Protein AF-A0A2N1MXR0-F1 (afdb_monomer)

pLDDT: mean 76.74, std 19.35, range [24.06, 96.88]

Secondary structure (DSSP, 8-state):
-HHHHHHHHHHHHHHHHHHHHHHHHHHHHHHHHHHHHHHHHHHHHHHHHHHHHHHHHHHHHHHHHHHHHHHHHHHHHHHHHHHHHHHHHHHHHHHHHHHHHHHHHHHHHHHHHHHHHHHHHHHHHHHHHHHHHS--TTHHHHHHHHHHHHHHHHHH-HHHHHHHHHHHHHHHTTPPPPHHHHHHHHHHHHHHHHHH---HHHHHHHHHHHTS--TT-------HHHHHHHHTS---GGGGGGHHHHHHHHHHHHHHHHHHTTS---------------------

Radius of gyration: 63.89 Å; Cα contacts (8 Å, |Δi|>4): 93; chains: 1; bounding box: 141×44×172 Å

Mean predicted aligned error: 18.68 Å

Foldseek 3Di:
DPVVVVVVVVVVVVVVVVVVVVVVVVVVVVVVVVVVVVVVVVVVVVVVVVVVVVVVVVVVVVVVVVVVVVVVVVVVVVVVVVVVVVVVVVVVVVVVVVVVVVVVVVVVVVVVVVVVVVVVVVVVVVVVVVCVVDPDLCNLLLVLLVLLLVVLCVVLDVVLSVLQLVLLVCVVVVHDDDPSNVVSLVSSQVVCCVPQVDGSVLNSVSSVSNPPDDPPPPDDPDALVRVLVSLPDDDDPVCVSNSVSSNSSSCVNNVVVVVCVVPDDPPPDPPPDPDPDDPDDDDD

Structure (mmCIF, N/CA/C/O backbone):
data_AF-A0A2N1MXR0-F1
#
_entry.id   AF-A0A2N1MXR0-F1
#
loop_
_atom_site.group_PDB
_atom_site.id
_atom_site.type_symbol
_atom_site.label_atom_id
_atom_site.label_alt_id
_atom_site.label_comp_id
_atom_site.label_asym_id
_atom_site.label_entity_id
_atom_site.label_seq_id
_atom_site.pdbx_PDB_ins_code
_atom_site.Cartn_x
_atom_site.Cartn_y
_atom_site.Cartn_z
_atom_site.occupancy
_atom_site.B_iso_or_equiv
_atom_site.auth_seq_id
_atom_site.auth_comp_id
_atom_site.auth_asym_id
_atom_site.auth_atom_id
_atom_site.pdbx_PDB_model_num
ATOM 1 N N . MET A 1 1 ? 106.974 -11.397 -123.412 1.00 50.81 1 MET A N 1
ATOM 2 C CA . MET A 1 1 ? 106.891 -12.271 -122.221 1.00 50.81 1 MET A CA 1
ATOM 3 C C . MET A 1 1 ? 106.221 -11.574 -121.035 1.00 50.81 1 MET A C 1
ATOM 5 O O . MET A 1 1 ? 105.879 -12.267 -120.089 1.00 50.81 1 MET A O 1
ATOM 9 N N . ASP A 1 2 ? 105.957 -10.262 -121.090 1.00 53.53 2 ASP A N 1
ATOM 10 C CA . ASP A 1 2 ? 105.439 -9.505 -119.938 1.00 53.53 2 ASP A CA 1
ATOM 11 C C . ASP A 1 2 ? 103.939 -9.710 -119.636 1.00 53.53 2 ASP A C 1
ATOM 13 O O . ASP A 1 2 ? 103.560 -9.731 -118.469 1.00 53.53 2 ASP A O 1
ATOM 17 N N . ASN A 1 3 ? 103.104 -10.014 -120.641 1.00 54.69 3 ASN 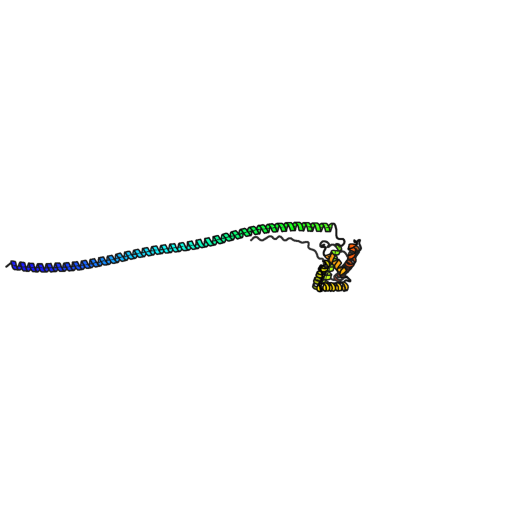A N 1
ATOM 18 C CA . ASN A 1 3 ? 101.654 -10.202 -120.441 1.00 54.69 3 ASN A CA 1
ATOM 19 C C . ASN A 1 3 ? 101.269 -11.395 -119.542 1.00 54.69 3 ASN A C 1
ATOM 21 O O . ASN A 1 3 ? 100.242 -11.346 -118.877 1.00 54.69 3 ASN A O 1
ATOM 25 N N . PHE A 1 4 ? 102.050 -12.481 -119.502 1.00 55.44 4 PHE A N 1
ATOM 26 C CA . PHE A 1 4 ? 101.679 -13.675 -118.717 1.00 55.44 4 PHE A CA 1
ATOM 27 C C . PHE A 1 4 ? 101.907 -13.495 -117.210 1.00 55.44 4 PHE A C 1
ATOM 29 O O . PHE A 1 4 ? 101.202 -14.087 -116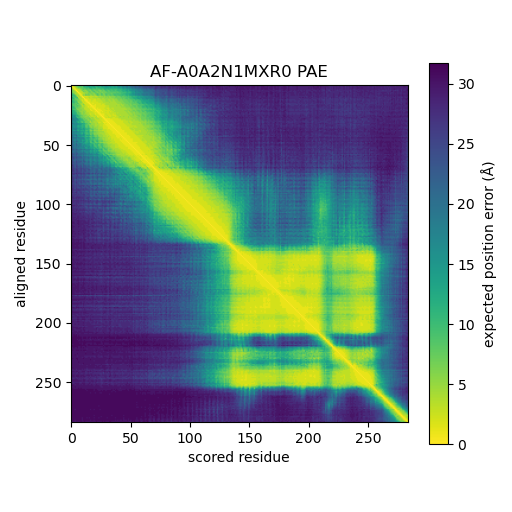.397 1.00 55.44 4 PHE A O 1
ATOM 36 N N . ARG A 1 5 ? 102.885 -12.665 -116.830 1.00 57.56 5 ARG A N 1
ATOM 37 C CA . ARG A 1 5 ? 103.215 -12.396 -115.425 1.00 57.56 5 ARG A CA 1
ATOM 38 C C . ARG A 1 5 ? 102.229 -11.414 -114.791 1.00 57.56 5 ARG A C 1
ATOM 40 O O . ARG A 1 5 ? 101.966 -11.510 -113.598 1.00 57.56 5 ARG A O 1
ATOM 47 N N . GLU A 1 6 ? 101.663 -10.510 -115.589 1.00 59.22 6 GLU A N 1
ATOM 48 C CA . GLU A 1 6 ? 100.572 -9.626 -115.169 1.00 59.22 6 GLU A CA 1
ATOM 49 C C . GLU A 1 6 ? 99.258 -10.381 -114.948 1.00 59.22 6 GLU A C 1
ATOM 51 O O . GLU A 1 6 ? 98.580 -10.102 -113.965 1.00 59.22 6 GLU A O 1
ATOM 56 N N . VAL A 1 7 ? 98.932 -11.366 -115.795 1.00 60.97 7 VAL A N 1
ATOM 57 C CA . VAL A 1 7 ? 97.711 -12.184 -115.647 1.00 60.97 7 VAL A CA 1
ATOM 58 C C . VAL A 1 7 ? 97.760 -13.054 -114.386 1.00 60.97 7 VAL A C 1
ATOM 60 O O . VAL A 1 7 ? 96.806 -13.043 -113.616 1.00 60.97 7 VAL A O 1
ATOM 63 N N . LEU A 1 8 ? 98.886 -13.724 -114.110 1.00 60.34 8 LEU A N 1
ATOM 64 C CA . LEU A 1 8 ? 99.061 -14.503 -112.871 1.00 60.34 8 LEU A CA 1
ATOM 65 C C . LEU A 1 8 ? 99.004 -13.620 -111.607 1.00 60.34 8 LEU A C 1
ATOM 67 O O . LEU A 1 8 ? 98.384 -13.988 -110.617 1.00 60.34 8 LEU A O 1
ATOM 71 N N . ASN A 1 9 ? 99.590 -12.419 -111.656 1.00 67.31 9 ASN A N 1
ATOM 72 C CA . ASN A 1 9 ? 99.526 -11.436 -110.564 1.00 67.31 9 ASN A CA 1
ATOM 73 C C . ASN A 1 9 ? 98.109 -10.844 -110.393 1.00 67.31 9 ASN A C 1
ATOM 75 O O . ASN A 1 9 ? 97.742 -10.391 -109.311 1.00 67.31 9 ASN A O 1
ATOM 79 N N . PHE A 1 10 ? 97.302 -10.830 -111.455 1.00 70.00 10 PHE A N 1
ATOM 80 C CA . PHE A 1 10 ? 95.902 -10.418 -111.403 1.00 70.00 10 PHE A CA 1
ATOM 81 C C . PHE A 1 10 ? 95.023 -11.502 -110.762 1.00 70.00 10 PHE A C 1
ATOM 83 O O . PHE A 1 10 ? 94.248 -11.183 -109.867 1.00 70.00 10 PHE A O 1
ATOM 90 N N . GLU A 1 11 ? 95.199 -12.774 -111.135 1.00 70.44 11 GLU A N 1
ATOM 91 C CA . GLU A 1 11 ? 94.482 -13.906 -110.526 1.00 70.44 11 GLU A CA 1
ATOM 92 C C . GLU A 1 11 ? 94.781 -14.053 -109.027 1.00 70.44 11 GLU A C 1
ATOM 94 O O . GLU A 1 11 ? 93.853 -14.201 -108.232 1.00 70.44 11 GLU A O 1
ATOM 99 N N . GLU A 1 12 ? 96.044 -13.930 -108.605 1.00 73.19 12 GLU A N 1
ATOM 100 C CA . GLU A 1 12 ? 96.402 -13.962 -107.178 1.00 73.19 12 GLU A CA 1
ATOM 101 C C . GLU A 1 12 ? 95.757 -12.808 -106.395 1.00 73.19 12 GLU A C 1
ATOM 103 O O . GLU A 1 12 ? 95.263 -13.004 -105.282 1.00 73.19 12 GLU A O 1
ATOM 108 N N . LYS A 1 13 ? 95.692 -11.605 -106.983 1.00 76.94 13 LYS A N 1
ATOM 109 C CA . LYS A 1 13 ? 94.988 -10.463 -106.381 1.00 76.94 13 LYS A CA 1
ATOM 110 C C . LYS A 1 13 ? 93.480 -10.686 -106.308 1.00 76.94 13 LYS A C 1
ATOM 112 O O . LYS A 1 13 ? 92.887 -10.297 -105.306 1.00 76.94 13 LYS A O 1
ATOM 117 N N . CYS A 1 14 ? 92.875 -11.316 -107.316 1.00 76.88 14 CYS A N 1
ATOM 118 C CA . CYS A 1 14 ? 91.461 -11.693 -107.295 1.00 76.88 14 CYS A CA 1
ATOM 119 C C . CYS A 1 14 ? 91.160 -12.681 -106.159 1.00 76.88 14 CYS A C 1
ATOM 121 O O . CYS A 1 14 ? 90.240 -12.434 -105.392 1.00 76.88 14 CYS A O 1
ATOM 123 N N . VAL A 1 15 ? 91.983 -13.718 -105.963 1.00 79.62 15 VAL A N 1
ATOM 124 C CA . VAL A 1 15 ? 91.800 -14.691 -104.866 1.00 79.62 15 VAL A CA 1
ATOM 125 C C . VAL A 1 15 ? 9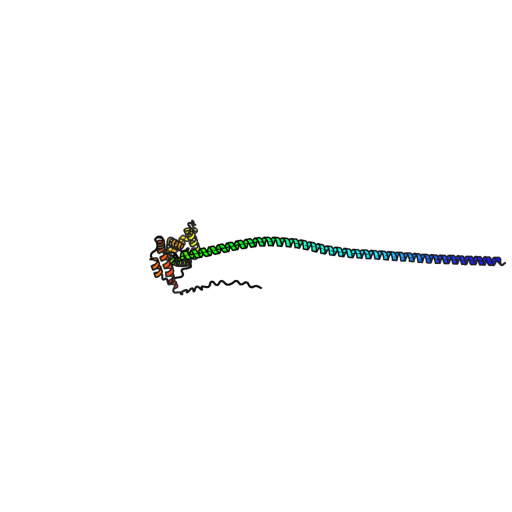1.957 -14.042 -103.485 1.00 79.62 15 VAL A C 1
ATOM 127 O O . VAL A 1 15 ? 91.203 -14.346 -102.560 1.00 79.62 15 VAL A O 1
ATOM 130 N N . VAL A 1 16 ? 92.924 -13.134 -103.317 1.00 79.50 16 VAL A N 1
ATOM 131 C CA . VAL A 1 16 ? 93.092 -12.386 -102.058 1.00 79.50 16 VAL A CA 1
ATOM 132 C C . VAL A 1 16 ? 91.891 -11.475 -101.793 1.00 79.50 16 VAL A C 1
ATOM 134 O O . VAL A 1 16 ? 91.422 -11.418 -100.657 1.00 79.50 16 VAL A O 1
ATOM 137 N N . LEU A 1 17 ? 91.377 -10.800 -102.825 1.00 79.88 17 LEU A N 1
ATOM 138 C CA . LEU A 1 17 ? 90.171 -9.974 -102.731 1.00 79.88 17 LEU A CA 1
ATOM 139 C C . LEU A 1 17 ? 88.938 -10.809 -102.370 1.00 79.88 17 LEU A C 1
ATOM 141 O O . LEU A 1 17 ? 88.208 -10.421 -101.464 1.00 79.88 17 LEU A O 1
ATOM 145 N N . ASP A 1 18 ? 88.739 -11.965 -103.000 1.00 81.50 18 ASP A N 1
ATOM 146 C CA . ASP A 1 18 ? 87.615 -12.860 -102.703 1.00 81.50 18 ASP A CA 1
ATOM 147 C C . ASP A 1 18 ? 87.663 -13.365 -101.254 1.00 81.50 18 ASP A C 1
ATOM 149 O O . ASP A 1 18 ? 86.660 -13.315 -100.543 1.00 81.50 18 ASP A O 1
ATOM 153 N N . ASN A 1 19 ? 88.845 -13.757 -100.764 1.00 81.38 19 ASN A N 1
ATOM 154 C CA . ASN A 1 19 ? 89.024 -14.167 -99.368 1.00 81.38 19 ASN A CA 1
ATOM 155 C C . ASN A 1 19 ? 88.776 -13.015 -98.377 1.00 81.38 19 ASN A C 1
ATOM 157 O O . ASN A 1 19 ? 88.224 -13.235 -97.298 1.00 81.38 19 ASN A O 1
ATOM 161 N N . GLN A 1 20 ? 89.168 -11.784 -98.722 1.00 82.75 20 GLN A N 1
ATOM 162 C CA . GLN A 1 20 ? 88.878 -10.600 -97.906 1.00 82.75 20 GLN A CA 1
ATOM 163 C C . GLN A 1 20 ? 87.383 -10.278 -97.884 1.00 82.75 20 GLN A C 1
ATOM 165 O O . GLN A 1 20 ? 86.852 -9.970 -96.819 1.00 82.75 20 GLN A O 1
ATOM 170 N N . ILE A 1 21 ? 86.708 -10.382 -99.030 1.00 83.00 21 ILE A N 1
ATOM 171 C CA . ILE A 1 21 ? 85.260 -10.194 -99.145 1.00 83.00 21 ILE A CA 1
ATOM 172 C C . ILE A 1 21 ? 84.529 -11.229 -98.286 1.00 83.00 21 ILE A C 1
ATOM 174 O O . ILE A 1 21 ? 83.629 -10.866 -97.534 1.00 83.00 21 ILE A O 1
ATOM 178 N N . GLU A 1 22 ? 84.927 -12.498 -98.344 1.00 83.38 22 GLU A N 1
ATOM 179 C CA . GLU A 1 22 ? 84.268 -13.565 -97.587 1.00 83.38 22 GLU A CA 1
ATOM 180 C C . GLU A 1 22 ? 84.506 -13.437 -96.075 1.00 83.38 22 GLU A C 1
ATOM 182 O O . GLU A 1 22 ? 83.576 -13.559 -95.282 1.00 83.38 22 GLU A O 1
ATOM 187 N N . SER A 1 23 ? 85.728 -13.081 -95.665 1.00 80.56 23 SER A N 1
ATOM 188 C CA . SER A 1 23 ? 86.038 -12.771 -94.265 1.00 80.56 23 SER A CA 1
ATOM 189 C C . SER A 1 23 ? 85.232 -11.572 -93.747 1.00 80.56 23 SER A C 1
ATOM 191 O O . SER A 1 23 ? 84.716 -11.615 -92.631 1.00 80.56 23 SER A O 1
ATOM 193 N N . GLN A 1 24 ? 85.072 -10.521 -94.560 1.00 79.94 24 GLN A N 1
ATOM 194 C CA . GLN A 1 24 ? 84.248 -9.360 -94.211 1.00 79.94 24 GLN A CA 1
ATOM 195 C C . GLN A 1 24 ? 82.759 -9.698 -94.123 1.00 79.94 24 GLN A C 1
ATOM 197 O O . GLN A 1 24 ? 82.084 -9.149 -93.252 1.00 79.94 24 GLN A O 1
ATOM 202 N N . LYS A 1 25 ? 82.242 -10.596 -94.973 1.00 83.88 25 LYS A N 1
ATOM 203 C CA . LYS A 1 25 ? 80.862 -11.091 -94.854 1.00 83.88 25 LYS A CA 1
ATOM 204 C C . LYS A 1 25 ? 80.658 -11.834 -93.545 1.00 83.88 25 LYS A C 1
ATOM 206 O O . LYS A 1 25 ? 79.736 -11.489 -92.825 1.00 83.88 25 LYS A O 1
ATOM 211 N N . TRP A 1 26 ? 81.549 -12.766 -93.208 1.00 85.88 26 TRP A N 1
ATOM 212 C CA . TRP A 1 26 ? 81.441 -13.542 -91.973 1.00 85.88 26 TRP A CA 1
ATOM 213 C C . TRP A 1 26 ? 81.486 -12.648 -90.722 1.00 85.88 26 TRP A C 1
ATOM 215 O O . TRP A 1 26 ? 80.638 -12.770 -89.848 1.00 85.88 26 TRP A O 1
ATOM 225 N N . ILE A 1 27 ? 82.404 -11.670 -90.678 1.00 83.56 27 ILE A N 1
ATOM 226 C CA . ILE A 1 27 ? 82.457 -10.667 -89.595 1.00 83.56 27 ILE A CA 1
ATOM 227 C C . ILE A 1 27 ? 81.177 -9.818 -89.557 1.00 83.56 27 ILE A C 1
ATOM 229 O O . ILE A 1 27 ? 80.705 -9.455 -88.482 1.00 83.56 27 ILE A O 1
ATOM 233 N N . SER A 1 28 ? 80.617 -9.480 -90.721 1.00 81.75 28 SER A N 1
ATOM 234 C CA . SER A 1 28 ? 79.366 -8.720 -90.794 1.00 81.75 28 SER A CA 1
ATOM 235 C C . SER A 1 28 ? 78.171 -9.549 -90.319 1.00 81.75 28 SER A C 1
ATOM 237 O O . SER A 1 28 ? 77.299 -8.999 -89.661 1.00 81.75 28 SER A O 1
ATOM 239 N N . GLU A 1 29 ? 78.124 -10.846 -90.626 1.00 88.06 29 GLU A N 1
ATOM 240 C CA . GLU A 1 29 ? 77.074 -11.770 -90.183 1.00 88.06 29 GLU A CA 1
ATOM 241 C C . GLU A 1 29 ? 77.101 -11.963 -88.663 1.00 88.06 29 GLU A C 1
ATOM 243 O O . GLU A 1 29 ? 76.070 -11.768 -88.025 1.00 88.06 29 GLU A O 1
ATOM 248 N N . ASP A 1 30 ? 78.275 -12.228 -88.083 1.00 86.69 30 ASP A N 1
ATOM 249 C CA . ASP A 1 30 ? 78.477 -12.369 -86.630 1.00 86.69 30 ASP A CA 1
ATOM 250 C C . ASP A 1 30 ? 78.087 -11.076 -85.884 1.00 86.69 30 ASP A C 1
ATOM 252 O O . ASP A 1 30 ? 77.316 -11.091 -84.926 1.00 86.69 30 ASP A O 1
ATOM 256 N N . PHE A 1 31 ? 78.503 -9.912 -86.405 1.00 85.06 31 PHE A N 1
ATOM 257 C CA . PHE A 1 31 ? 78.120 -8.609 -85.851 1.00 85.06 31 PHE A CA 1
ATOM 258 C C . PHE A 1 31 ? 76.608 -8.331 -85.945 1.00 85.06 31 PHE A C 1
ATOM 260 O O . PHE A 1 31 ? 76.025 -7.731 -85.038 1.00 85.06 31 PHE A O 1
ATOM 267 N N . LEU A 1 32 ? 75.956 -8.738 -87.040 1.00 86.50 32 LEU A N 1
ATOM 268 C CA . LEU A 1 32 ? 74.506 -8.601 -87.206 1.00 86.50 32 LEU A CA 1
ATOM 269 C C . LEU A 1 32 ? 73.736 -9.542 -86.267 1.00 86.50 32 LEU A C 1
ATOM 271 O O . LEU A 1 32 ? 72.703 -9.133 -85.733 1.00 86.50 32 LEU A O 1
ATOM 275 N N . GLU A 1 33 ? 74.230 -10.762 -86.041 1.00 90.62 33 GLU A N 1
ATOM 276 C CA . GLU A 1 33 ? 73.653 -11.720 -85.092 1.00 90.62 33 GLU A CA 1
ATOM 277 C C . GLU A 1 33 ? 73.759 -11.205 -83.648 1.00 90.62 33 GLU A C 1
ATOM 279 O O . GLU A 1 33 ? 72.750 -11.163 -82.939 1.00 90.62 33 GLU A O 1
ATOM 284 N N . ASP A 1 34 ? 74.923 -10.688 -83.247 1.00 87.81 34 ASP A N 1
ATOM 285 C CA . ASP A 1 34 ? 75.130 -10.052 -81.940 1.00 87.81 34 ASP A CA 1
ATOM 286 C C . ASP A 1 34 ? 74.205 -8.846 -81.724 1.00 87.81 34 ASP A C 1
ATOM 288 O O . ASP A 1 34 ? 73.598 -8.697 -80.657 1.00 87.81 34 ASP A O 1
ATOM 292 N N . MET A 1 35 ? 74.039 -7.990 -82.740 1.00 88.56 35 MET A N 1
ATOM 293 C CA . MET A 1 35 ? 73.088 -6.877 -82.667 1.00 88.56 35 MET A CA 1
ATOM 294 C C . MET A 1 35 ? 71.642 -7.366 -82.558 1.00 88.56 35 MET A C 1
ATOM 296 O O . MET A 1 35 ? 70.876 -6.806 -81.775 1.00 88.56 35 MET A O 1
ATOM 300 N N . SER A 1 36 ? 71.265 -8.406 -83.305 1.00 89.38 36 SER A N 1
ATOM 301 C CA . SER A 1 36 ? 69.922 -8.992 -83.241 1.00 89.38 36 SER A CA 1
ATOM 302 C C . SER A 1 36 ? 69.627 -9.569 -81.854 1.00 89.38 36 SER A C 1
ATOM 304 O O . SER A 1 36 ? 68.555 -9.318 -81.299 1.00 89.38 36 SER A O 1
ATOM 306 N N . ASN A 1 37 ? 70.586 -10.285 -81.263 1.00 90.06 37 ASN A N 1
ATOM 307 C CA . ASN A 1 37 ? 70.469 -10.833 -79.913 1.00 90.06 37 ASN A CA 1
ATOM 308 C C . ASN A 1 37 ? 70.356 -9.717 -78.866 1.00 90.06 37 ASN A C 1
ATOM 310 O O . ASN A 1 37 ? 69.478 -9.770 -78.008 1.00 90.06 37 ASN A O 1
ATOM 314 N N . ASN A 1 38 ? 71.160 -8.654 -78.986 1.00 90.94 38 ASN A N 1
ATOM 315 C CA . ASN A 1 38 ? 71.083 -7.506 -78.082 1.00 90.94 38 ASN A CA 1
ATOM 316 C C . ASN A 1 38 ? 69.727 -6.784 -78.167 1.00 90.94 38 ASN A C 1
ATOM 318 O O . ASN A 1 38 ? 69.145 -6.449 -77.138 1.00 90.94 38 ASN A O 1
ATOM 322 N N . ILE A 1 39 ? 69.198 -6.583 -79.380 1.00 92.44 39 ILE A N 1
ATOM 323 C CA . ILE A 1 39 ? 67.866 -5.996 -79.591 1.00 92.44 39 ILE A CA 1
ATOM 324 C C . ILE A 1 39 ? 66.787 -6.874 -78.949 1.00 92.44 39 ILE A C 1
ATOM 326 O O . ILE A 1 39 ? 65.887 -6.355 -78.291 1.00 92.44 39 ILE A O 1
ATOM 330 N N . ASN A 1 40 ? 66.885 -8.196 -79.101 1.00 91.50 40 ASN A N 1
ATOM 331 C CA . ASN A 1 40 ? 65.941 -9.129 -78.495 1.00 91.50 40 ASN A CA 1
ATOM 332 C C . ASN A 1 40 ? 66.002 -9.098 -76.956 1.00 91.50 40 ASN A C 1
ATOM 334 O O . ASN A 1 40 ? 64.960 -9.035 -76.306 1.00 91.50 40 ASN A O 1
ATOM 338 N N . ASP A 1 41 ? 67.197 -9.061 -76.366 1.00 88.19 41 ASP A N 1
ATOM 339 C CA . ASP A 1 41 ? 67.373 -8.939 -74.913 1.00 88.19 41 ASP A CA 1
ATOM 340 C C . ASP A 1 41 ? 66.833 -7.604 -74.379 1.00 88.19 41 ASP A C 1
ATOM 342 O O . ASP A 1 41 ? 66.181 -7.564 -73.331 1.00 88.19 41 ASP A O 1
ATOM 346 N N . GLN A 1 42 ? 67.043 -6.508 -75.117 1.00 83.88 42 GLN A N 1
ATOM 347 C CA . GLN A 1 42 ? 66.465 -5.203 -74.790 1.00 83.88 42 GLN A CA 1
ATOM 348 C C . GLN A 1 42 ? 64.936 -5.217 -74.876 1.00 83.88 42 GLN A C 1
ATOM 350 O O . GLN A 1 42 ? 64.279 -4.633 -74.013 1.00 83.88 42 GLN A O 1
ATOM 355 N N . GLN A 1 43 ? 64.365 -5.908 -75.866 1.00 88.81 43 GLN A N 1
ATOM 356 C CA . GLN A 1 43 ? 62.918 -6.064 -75.992 1.00 88.81 43 GLN A CA 1
ATOM 357 C C . GLN A 1 43 ? 62.344 -6.852 -74.808 1.00 88.81 43 GLN A C 1
ATOM 359 O O . GLN A 1 43 ? 61.408 -6.385 -74.166 1.00 88.81 43 GLN A O 1
ATOM 364 N N . ILE A 1 44 ? 62.958 -7.984 -74.444 1.00 91.06 44 ILE A N 1
ATOM 365 C CA . ILE A 1 44 ? 62.561 -8.784 -73.273 1.00 91.06 44 ILE A CA 1
ATOM 366 C C . ILE A 1 44 ? 62.655 -7.952 -71.987 1.00 91.06 44 ILE A C 1
ATOM 368 O O . ILE A 1 44 ? 61.770 -8.011 -71.130 1.00 91.06 44 ILE A O 1
ATOM 372 N N . MET A 1 45 ? 63.720 -7.161 -71.832 1.00 87.06 45 MET A N 1
ATOM 373 C CA . MET A 1 45 ? 63.876 -6.273 -70.682 1.00 87.06 45 MET A CA 1
ATOM 374 C C . MET A 1 45 ? 62.786 -5.195 -70.648 1.00 87.06 45 MET A C 1
ATOM 376 O O . MET A 1 45 ? 62.217 -4.948 -69.584 1.00 87.06 45 MET A O 1
ATOM 380 N N . SER A 1 46 ? 62.467 -4.590 -71.794 1.00 88.50 46 SER A N 1
ATOM 381 C CA . SER A 1 46 ? 61.386 -3.611 -71.924 1.00 88.50 46 SER A CA 1
ATOM 382 C C . SER A 1 46 ? 60.033 -4.218 -71.545 1.00 88.50 46 SER A C 1
ATOM 384 O O . SER A 1 46 ? 59.301 -3.630 -70.751 1.00 88.50 46 SER A O 1
ATOM 386 N N . ASP A 1 47 ? 59.722 -5.416 -72.039 1.00 89.00 47 ASP A N 1
ATOM 387 C CA . ASP A 1 47 ? 58.461 -6.107 -71.749 1.00 89.00 47 ASP A CA 1
ATOM 388 C C . ASP A 1 47 ? 58.341 -6.451 -70.253 1.00 89.00 47 ASP A C 1
ATOM 390 O O . ASP A 1 47 ? 57.297 -6.234 -69.635 1.00 89.00 47 ASP A O 1
ATOM 394 N N . ASN A 1 48 ? 59.429 -6.906 -69.622 1.00 88.44 48 ASN A N 1
ATOM 395 C CA . ASN A 1 48 ? 59.462 -7.176 -68.180 1.00 88.44 48 ASN A CA 1
ATOM 396 C C . ASN A 1 48 ? 59.260 -5.913 -67.333 1.00 88.44 48 ASN A C 1
ATOM 398 O O . ASN A 1 48 ? 58.587 -5.962 -66.298 1.00 88.44 48 ASN A O 1
ATOM 402 N N . ILE A 1 49 ? 59.835 -4.783 -67.756 1.00 88.88 49 ILE A N 1
ATOM 403 C CA . ILE A 1 49 ? 59.639 -3.489 -67.094 1.00 88.88 49 ILE A CA 1
ATOM 404 C C . ILE A 1 49 ? 58.169 -3.073 -67.192 1.00 88.88 49 ILE A C 1
ATOM 406 O O . ILE A 1 49 ? 57.576 -2.740 -66.166 1.00 88.88 49 ILE A O 1
ATOM 410 N N . THR A 1 50 ? 57.566 -3.157 -68.380 1.00 90.44 50 THR A N 1
ATOM 411 C CA . THR A 1 50 ? 56.144 -2.846 -68.597 1.00 90.44 50 THR A CA 1
ATOM 412 C C . THR A 1 50 ? 55.242 -3.703 -67.711 1.00 90.44 50 THR A C 1
ATOM 414 O O . THR A 1 50 ? 54.464 -3.157 -66.932 1.00 90.44 50 THR A O 1
ATOM 417 N N . ASN A 1 51 ? 55.425 -5.027 -67.717 1.00 88.94 51 ASN A N 1
ATOM 418 C CA . ASN A 1 51 ? 54.648 -5.944 -66.874 1.00 88.94 51 ASN A CA 1
ATOM 419 C C . ASN A 1 51 ? 54.794 -5.627 -65.375 1.00 88.94 51 ASN A C 1
ATOM 421 O O . ASN A 1 51 ? 53.842 -5.736 -64.602 1.00 88.94 51 ASN A O 1
ATOM 425 N N . THR A 1 52 ? 55.993 -5.224 -64.943 1.00 84.38 52 THR A N 1
ATOM 426 C CA . THR A 1 52 ? 56.234 -4.841 -63.544 1.00 84.38 52 THR A CA 1
ATOM 427 C C . THR A 1 52 ? 55.479 -3.563 -63.184 1.00 84.38 52 THR A C 1
ATOM 429 O O . THR A 1 52 ? 54.909 -3.484 -62.096 1.00 84.38 52 THR A O 1
ATOM 432 N N . TYR A 1 53 ? 55.452 -2.575 -64.081 1.00 84.00 53 TYR A N 1
ATOM 433 C CA . TYR A 1 53 ? 54.685 -1.348 -63.875 1.00 84.00 53 TYR A CA 1
ATOM 434 C C . TYR A 1 53 ? 53.183 -1.622 -63.773 1.00 84.00 53 TYR A C 1
ATOM 436 O O . TYR A 1 53 ? 52.560 -1.151 -62.822 1.00 84.00 53 TYR A O 1
ATOM 444 N N . GLU A 1 54 ? 52.630 -2.432 -64.677 1.00 88.81 54 GLU A N 1
ATOM 445 C CA . GLU A 1 54 ? 51.213 -2.823 -64.651 1.00 88.81 54 GLU A CA 1
ATOM 446 C C . GLU A 1 54 ? 50.851 -3.532 -63.335 1.00 88.81 54 GLU A C 1
ATOM 448 O O . GLU A 1 54 ? 49.880 -3.170 -62.669 1.00 88.81 54 GLU A O 1
ATOM 453 N N . MET A 1 55 ? 51.691 -4.465 -62.872 1.00 87.56 55 MET A N 1
ATOM 454 C CA . MET A 1 55 ? 51.478 -5.158 -61.596 1.00 87.56 55 MET A CA 1
ATOM 455 C C . MET A 1 55 ? 51.488 -4.199 -60.390 1.00 87.56 55 MET A C 1
ATOM 457 O O . MET A 1 55 ? 50.706 -4.367 -59.451 1.00 87.56 55 MET A O 1
ATOM 461 N N . VAL A 1 56 ? 52.376 -3.200 -60.375 1.00 84.88 56 VAL A N 1
ATOM 462 C CA . VAL A 1 56 ? 52.436 -2.202 -59.290 1.00 84.88 56 VAL A CA 1
ATOM 463 C C . VAL A 1 56 ? 51.195 -1.303 -59.292 1.00 84.88 56 VAL A C 1
ATOM 465 O O . VAL A 1 56 ? 50.683 -0.954 -58.221 1.00 84.88 56 VAL A O 1
ATOM 468 N N . GLU A 1 57 ? 50.684 -0.951 -60.470 1.00 87.19 57 GLU A N 1
ATOM 469 C CA . GLU A 1 57 ? 49.445 -0.185 -60.615 1.00 87.19 57 GLU A CA 1
ATOM 470 C C . GLU A 1 57 ? 48.238 -0.973 -60.079 1.00 87.19 57 GLU A C 1
ATOM 472 O O . GLU A 1 57 ? 47.499 -0.466 -59.228 1.00 87.19 57 GLU A O 1
ATOM 477 N N . GLU A 1 58 ? 48.100 -2.249 -60.455 1.00 83.81 58 GLU A N 1
ATOM 478 C CA . GLU A 1 58 ? 47.039 -3.133 -59.949 1.00 83.81 58 GLU A CA 1
ATOM 479 C C . GLU A 1 58 ? 47.084 -3.305 -58.421 1.00 83.81 58 GLU A C 1
ATOM 481 O O . GLU A 1 58 ? 46.050 -3.263 -57.741 1.00 83.81 58 GLU A O 1
ATOM 486 N N . GLN A 1 59 ? 48.280 -3.462 -57.844 1.00 80.75 59 GLN A N 1
ATOM 487 C CA . GLN A 1 59 ? 48.449 -3.560 -56.391 1.00 80.75 59 GLN A CA 1
ATOM 488 C C . GLN A 1 59 ? 48.043 -2.267 -55.674 1.00 80.75 59 GLN A C 1
ATOM 490 O O . GLN A 1 59 ? 47.446 -2.318 -54.592 1.00 80.75 59 GLN A O 1
ATOM 495 N N . THR A 1 60 ? 48.330 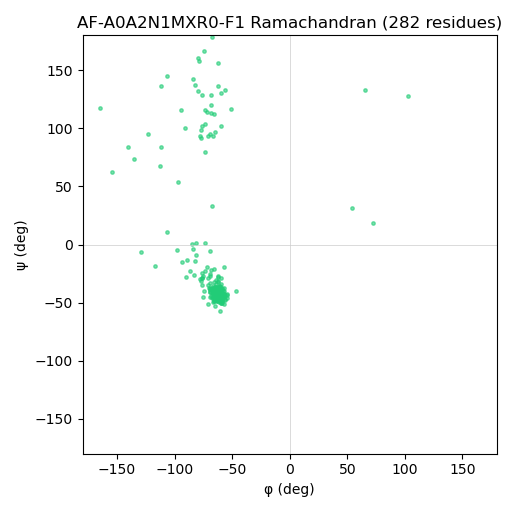-1.111 -56.276 1.00 85.00 60 THR A N 1
ATOM 496 C CA . THR A 1 60 ? 47.950 0.199 -55.730 1.00 85.00 60 THR A CA 1
ATOM 497 C C . THR A 1 60 ? 46.429 0.361 -55.719 1.00 85.00 60 THR A C 1
ATOM 499 O O . THR A 1 60 ? 45.855 0.636 -54.662 1.00 85.00 60 THR A O 1
ATOM 502 N N . LEU A 1 61 ? 45.763 0.066 -56.840 1.00 85.56 61 LEU A N 1
ATOM 503 C CA . LEU A 1 61 ? 44.298 0.079 -56.959 1.00 85.56 61 LEU A CA 1
ATOM 504 C C . LEU A 1 61 ? 43.622 -0.884 -55.971 1.00 85.56 61 LEU A C 1
ATOM 506 O O . LEU A 1 61 ? 42.612 -0.553 -55.341 1.00 85.56 61 LEU A O 1
ATOM 510 N N . THR A 1 62 ? 44.199 -2.073 -55.784 1.00 75.44 62 THR A N 1
ATOM 511 C CA . THR A 1 62 ? 43.692 -3.066 -54.827 1.00 75.44 62 THR A CA 1
ATOM 512 C C . THR A 1 62 ? 43.766 -2.538 -53.395 1.00 75.44 62 THR A C 1
ATOM 514 O O . THR A 1 62 ? 42.800 -2.647 -52.636 1.00 75.44 62 THR A O 1
ATOM 517 N N . LYS A 1 63 ? 44.892 -1.922 -53.017 1.00 81.25 63 LYS A N 1
ATOM 518 C CA . LYS A 1 63 ? 45.079 -1.341 -51.682 1.00 81.25 63 LYS A CA 1
ATOM 519 C C . LYS A 1 63 ? 44.080 -0.217 -51.402 1.00 81.25 63 LYS A C 1
ATOM 521 O O . LYS A 1 63 ? 43.520 -0.162 -50.305 1.00 81.25 63 LYS A O 1
ATOM 526 N N . GLU A 1 64 ? 43.839 0.655 -52.377 1.00 85.38 64 GLU A N 1
ATOM 527 C CA . GLU A 1 64 ? 42.838 1.722 -52.271 1.00 85.38 64 GLU A CA 1
ATOM 528 C C . GLU A 1 64 ? 41.426 1.146 -52.113 1.00 85.38 64 GLU A C 1
ATOM 530 O O . GLU A 1 64 ? 40.703 1.526 -51.190 1.00 85.38 64 GLU A O 1
ATOM 535 N N . THR A 1 65 ? 41.068 0.148 -52.924 1.00 75.94 65 THR A N 1
ATOM 536 C CA . THR A 1 65 ? 39.762 -0.526 -52.856 1.00 75.94 65 THR A CA 1
ATOM 537 C C . THR A 1 65 ? 39.518 -1.167 -51.485 1.00 75.94 65 THR A C 1
ATOM 539 O O . THR A 1 65 ? 38.456 -0.980 -50.893 1.00 75.94 65 THR A O 1
ATOM 542 N N . VAL A 1 66 ? 40.509 -1.875 -50.928 1.00 74.94 66 VAL A N 1
ATOM 543 C CA . VAL A 1 66 ? 40.411 -2.487 -49.588 1.00 74.94 66 VAL A CA 1
ATOM 544 C C . VAL A 1 66 ? 40.232 -1.427 -48.493 1.00 74.94 66 VAL A C 1
ATOM 546 O O . VAL A 1 66 ? 39.446 -1.628 -47.566 1.00 74.94 66 VAL A O 1
ATOM 549 N N . SER A 1 67 ? 40.916 -0.284 -48.607 1.00 81.75 67 SER A N 1
ATOM 550 C CA . SER A 1 67 ? 40.754 0.846 -47.681 1.00 81.75 67 SER A CA 1
ATOM 551 C C . SER A 1 67 ? 39.327 1.411 -47.710 1.00 81.75 67 SER A C 1
ATOM 553 O O . SER A 1 67 ? 38.719 1.609 -46.656 1.00 81.75 67 SER A O 1
ATOM 555 N N . HIS A 1 68 ? 38.757 1.603 -48.906 1.00 82.12 68 HIS A N 1
ATOM 556 C CA . HIS A 1 68 ? 37.372 2.053 -49.069 1.00 82.12 68 HIS A CA 1
ATOM 557 C C . HIS A 1 68 ? 36.362 1.061 -48.471 1.00 82.12 68 HIS A C 1
ATOM 559 O O . HIS A 1 68 ? 35.514 1.476 -47.684 1.00 82.12 68 HIS A O 1
ATOM 565 N N . ILE A 1 69 ? 36.512 -0.243 -48.740 1.00 79.56 69 ILE A N 1
ATOM 566 C CA . ILE A 1 69 ? 35.647 -1.296 -48.171 1.00 79.56 69 ILE A CA 1
ATOM 567 C C . ILE A 1 69 ? 35.678 -1.276 -46.635 1.00 79.56 69 ILE A C 1
ATOM 569 O O . ILE A 1 69 ? 34.635 -1.385 -45.987 1.00 79.56 69 ILE A O 1
ATOM 573 N N . ASN A 1 70 ? 36.861 -1.112 -46.035 1.00 84.75 70 ASN A N 1
ATOM 574 C CA . ASN A 1 70 ? 36.999 -1.051 -44.580 1.00 84.75 70 ASN A CA 1
ATOM 575 C C . ASN A 1 70 ? 36.282 0.175 -43.980 1.00 84.75 70 ASN A C 1
ATOM 577 O O . ASN A 1 70 ? 35.623 0.062 -42.946 1.00 84.75 70 ASN A O 1
ATOM 581 N N . ASN A 1 71 ? 36.364 1.334 -44.641 1.00 85.81 71 ASN A N 1
ATOM 582 C CA . ASN A 1 71 ? 35.644 2.537 -44.217 1.00 85.81 71 ASN A CA 1
ATOM 583 C C . ASN A 1 71 ? 34.121 2.362 -44.336 1.00 85.81 71 ASN A C 1
ATOM 585 O O . ASN A 1 71 ? 33.392 2.709 -43.405 1.00 85.81 71 ASN A O 1
ATOM 589 N N . ASP A 1 72 ? 33.638 1.765 -45.426 1.00 86.94 72 ASP A N 1
ATOM 590 C CA . ASP A 1 72 ? 32.209 1.503 -45.630 1.00 86.94 72 ASP A CA 1
ATOM 591 C C . ASP A 1 72 ? 31.646 0.549 -44.569 1.00 86.94 72 ASP A C 1
ATOM 593 O O . ASP A 1 72 ? 30.536 0.748 -44.066 1.00 86.94 72 ASP A O 1
ATOM 597 N N . GLN A 1 73 ? 32.417 -0.463 -44.159 1.00 86.19 73 GLN A N 1
ATOM 598 C CA . GLN A 1 73 ? 32.022 -1.359 -43.073 1.00 86.19 73 GLN A CA 1
ATOM 599 C C . GLN A 1 73 ? 31.857 -0.608 -41.742 1.00 86.19 73 GLN A C 1
ATOM 601 O O . GLN A 1 73 ? 30.853 -0.806 -41.053 1.00 86.19 73 GLN A O 1
ATOM 606 N N . GLN A 1 74 ? 32.793 0.281 -41.397 1.00 86.81 74 GLN A N 1
ATOM 607 C CA . GLN A 1 74 ? 32.702 1.096 -40.180 1.00 86.81 74 GLN A CA 1
ATOM 608 C C . GLN A 1 74 ? 31.494 2.043 -40.214 1.00 86.81 74 GLN A C 1
ATOM 610 O O . GLN A 1 74 ? 30.784 2.185 -39.215 1.00 86.81 74 GLN A O 1
ATOM 615 N N . ILE A 1 75 ? 31.212 2.651 -41.371 1.00 87.00 75 ILE A N 1
ATOM 616 C CA . ILE A 1 75 ? 30.031 3.502 -41.568 1.00 87.00 75 ILE A CA 1
ATOM 617 C C . ILE A 1 75 ? 28.745 2.691 -41.376 1.00 87.00 75 ILE A C 1
ATOM 619 O O . ILE A 1 75 ? 27.838 3.131 -40.665 1.00 87.00 75 ILE A O 1
ATOM 623 N N . ASN A 1 76 ? 28.665 1.490 -41.949 1.00 88.62 76 ASN A N 1
ATOM 624 C CA . ASN A 1 76 ? 27.497 0.621 -41.807 1.00 88.62 76 ASN A CA 1
ATOM 625 C C . ASN A 1 76 ? 27.257 0.200 -40.350 1.00 88.62 76 ASN A C 1
ATOM 627 O O . ASN A 1 76 ? 26.112 0.194 -39.884 1.00 88.62 76 ASN A O 1
ATOM 631 N N . GLU A 1 77 ? 28.319 -0.108 -39.603 1.00 90.31 77 GLU A N 1
ATOM 632 C CA . GLU A 1 77 ? 28.220 -0.412 -38.175 1.00 90.31 77 GLU A CA 1
ATOM 633 C C . GLU A 1 77 ? 27.719 0.798 -37.372 1.00 90.31 77 GLU A C 1
ATOM 635 O O . GLU A 1 77 ? 26.796 0.670 -36.559 1.00 90.31 77 GLU A O 1
ATOM 640 N N . PHE A 1 78 ? 28.254 1.991 -37.648 1.00 85.88 78 PHE A N 1
ATOM 641 C CA . PHE A 1 78 ? 27.793 3.231 -37.030 1.00 85.88 78 PHE A CA 1
ATOM 642 C C . PHE A 1 78 ? 26.303 3.487 -37.302 1.00 85.88 78 PHE A C 1
ATOM 644 O O . PHE A 1 78 ? 25.537 3.721 -36.365 1.00 85.88 78 PHE A O 1
ATOM 651 N N . VAL A 1 79 ? 25.861 3.375 -38.558 1.00 86.81 79 VAL A N 1
ATOM 652 C CA . VAL A 1 79 ? 24.452 3.556 -38.949 1.00 86.81 79 VAL A CA 1
ATOM 653 C C . VAL A 1 79 ? 23.544 2.545 -38.242 1.00 86.81 79 VAL A C 1
ATOM 655 O O . VAL A 1 79 ? 22.489 2.920 -37.724 1.00 86.81 79 VAL A O 1
ATOM 658 N N . SER A 1 80 ? 23.964 1.280 -38.152 1.00 92.44 80 SER A N 1
ATOM 659 C CA . SER A 1 80 ? 23.236 0.236 -37.417 1.00 92.44 80 SER A CA 1
ATOM 660 C C . SER A 1 80 ? 23.073 0.592 -35.935 1.00 92.44 80 SER A C 1
ATOM 662 O O . SER A 1 80 ? 21.972 0.503 -35.378 1.00 92.44 80 SER A O 1
ATOM 664 N N . ASN A 1 81 ? 24.143 1.070 -35.298 1.00 86.38 81 ASN A N 1
ATOM 665 C CA . ASN A 1 81 ? 24.121 1.481 -33.896 1.00 86.38 81 ASN A CA 1
ATOM 666 C C . ASN A 1 81 ? 23.240 2.718 -33.665 1.00 86.38 81 ASN A C 1
ATOM 668 O O . ASN A 1 81 ? 22.449 2.729 -32.719 1.00 86.38 81 ASN A O 1
ATOM 672 N N . VAL A 1 82 ? 23.280 3.713 -34.557 1.00 82.50 82 VAL A N 1
ATOM 673 C CA . VAL A 1 82 ? 22.369 4.873 -34.524 1.00 82.50 82 VAL A CA 1
ATOM 674 C C . VAL A 1 82 ? 20.908 4.434 -34.663 1.00 82.50 82 VAL A C 1
ATOM 676 O O . VAL A 1 82 ? 20.044 4.920 -33.929 1.00 82.50 82 VAL A O 1
ATOM 679 N N . GLY A 1 83 ? 20.619 3.471 -35.542 1.00 79.12 83 GLY A N 1
ATOM 680 C CA . GLY A 1 83 ? 19.284 2.887 -35.687 1.00 79.12 83 GLY A CA 1
ATOM 681 C C . GLY A 1 83 ? 18.778 2.243 -34.393 1.00 79.12 83 GLY A C 1
ATOM 682 O O . GLY A 1 83 ? 17.664 2.532 -33.950 1.00 79.12 83 GLY A O 1
ATOM 683 N N . LYS A 1 84 ? 19.616 1.431 -33.733 1.00 87.50 84 LYS A N 1
ATOM 684 C CA . LYS A 1 84 ? 19.301 0.838 -32.420 1.00 87.50 84 LYS A CA 1
ATOM 685 C C . LYS A 1 84 ? 19.074 1.915 -31.356 1.00 87.50 84 LYS A C 1
ATOM 687 O O . LYS A 1 84 ? 18.112 1.826 -30.596 1.00 87.50 84 LYS A O 1
ATOM 692 N N . MET A 1 85 ? 19.914 2.952 -31.332 1.00 87.88 85 MET A N 1
ATOM 693 C CA . MET A 1 85 ? 19.789 4.065 -30.389 1.00 87.88 85 MET A CA 1
ATOM 694 C C . MET A 1 85 ? 18.463 4.812 -30.568 1.00 87.88 85 MET A C 1
ATOM 696 O O . MET A 1 85 ? 17.780 5.079 -29.582 1.00 87.88 85 MET A O 1
ATOM 700 N N . ARG A 1 86 ? 18.049 5.080 -31.813 1.00 83.69 86 ARG A N 1
ATOM 701 C CA . ARG A 1 86 ? 16.752 5.703 -32.117 1.00 83.69 86 ARG A CA 1
ATOM 702 C C . ARG A 1 86 ? 15.588 4.900 -31.535 1.00 83.69 86 ARG A C 1
ATOM 704 O O . ARG A 1 86 ? 14.721 5.482 -30.893 1.00 83.69 86 ARG A O 1
ATOM 711 N N . VAL A 1 87 ? 15.581 3.578 -31.726 1.00 87.12 87 VAL A N 1
ATOM 712 C CA . VAL A 1 87 ? 14.528 2.698 -31.184 1.00 87.12 87 VAL A CA 1
ATOM 713 C C . VAL A 1 87 ? 14.490 2.759 -29.657 1.00 87.12 87 VAL A C 1
ATOM 715 O O . VAL A 1 87 ? 13.412 2.873 -29.075 1.00 87.12 87 VAL A O 1
ATOM 718 N N . SER A 1 88 ? 15.652 2.715 -29.001 1.00 83.88 88 SER A N 1
ATOM 719 C CA . SER A 1 88 ? 15.736 2.838 -27.542 1.00 83.88 88 SER A CA 1
ATOM 720 C C . SER A 1 88 ? 15.218 4.189 -27.047 1.00 83.88 88 SER A C 1
ATOM 722 O O . SER A 1 88 ? 14.449 4.225 -26.093 1.00 83.88 88 SER A O 1
ATOM 724 N N . ILE A 1 89 ? 15.572 5.289 -27.720 1.00 83.44 89 ILE A N 1
ATOM 725 C CA . ILE A 1 89 ? 15.091 6.635 -27.379 1.00 83.44 89 ILE A CA 1
ATOM 726 C C . ILE A 1 89 ? 13.562 6.711 -27.476 1.00 83.44 89 ILE A C 1
ATOM 728 O O . ILE A 1 89 ? 12.925 7.220 -26.558 1.00 83.44 89 ILE A O 1
ATOM 732 N N . THR A 1 90 ? 12.957 6.174 -28.540 1.00 83.88 90 THR A N 1
ATOM 733 C CA . THR A 1 90 ? 11.491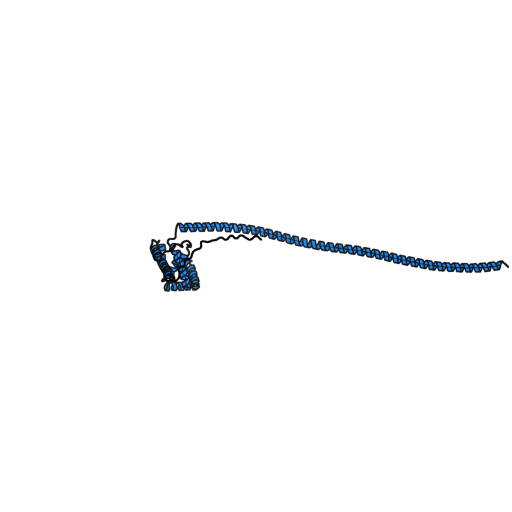 6.154 -28.688 1.00 83.88 90 THR A CA 1
ATOM 734 C C . THR A 1 90 ? 10.811 5.423 -27.531 1.00 83.88 90 THR A C 1
ATOM 736 O O . THR A 1 90 ? 9.884 5.969 -26.937 1.00 83.88 90 THR A O 1
ATOM 739 N N . LYS A 1 91 ? 11.319 4.247 -27.139 1.00 89.12 91 LYS A N 1
ATOM 740 C CA . LYS A 1 91 ? 10.788 3.501 -25.986 1.00 89.12 91 LYS A CA 1
ATOM 741 C C . LYS A 1 91 ? 10.885 4.299 -24.684 1.00 89.12 91 LYS A C 1
ATOM 743 O O . LYS A 1 91 ? 9.946 4.302 -23.893 1.00 89.12 91 LYS A O 1
ATOM 748 N N . THR A 1 92 ? 11.994 5.006 -24.467 1.00 84.00 92 THR A N 1
ATOM 749 C CA . THR A 1 92 ? 12.161 5.872 -23.290 1.00 84.00 92 THR A CA 1
ATOM 750 C C . THR A 1 92 ? 11.116 6.989 -23.254 1.00 84.00 92 THR A C 1
ATOM 752 O O . THR A 1 92 ? 10.575 7.281 -22.188 1.00 84.00 92 THR A O 1
ATOM 755 N N . TYR A 1 93 ? 10.787 7.591 -24.401 1.00 79.56 93 TYR A N 1
ATOM 756 C CA . TYR A 1 93 ? 9.736 8.610 -24.474 1.00 79.56 93 TYR A CA 1
ATOM 757 C C . TYR A 1 93 ? 8.345 8.051 -24.150 1.00 79.56 93 TYR A C 1
ATOM 759 O O . TYR A 1 93 ? 7.614 8.675 -23.382 1.00 79.56 93 TYR A O 1
ATOM 767 N N . GLU A 1 94 ? 7.999 6.869 -24.665 1.00 88.00 94 GLU A N 1
ATOM 768 C CA . GLU A 1 94 ? 6.731 6.193 -24.341 1.00 88.00 94 GLU A CA 1
ATOM 769 C C . GLU A 1 94 ? 6.619 5.907 -22.834 1.00 88.00 94 GLU A C 1
ATOM 771 O O . GLU A 1 94 ? 5.594 6.188 -22.209 1.00 88.00 94 GLU A O 1
ATOM 776 N N . MET A 1 95 ? 7.702 5.422 -22.216 1.00 93.75 95 MET A N 1
ATOM 777 C CA . MET A 1 95 ? 7.757 5.199 -20.768 1.00 93.75 95 MET A CA 1
ATOM 778 C C . MET A 1 95 ? 7.560 6.495 -19.971 1.00 93.75 95 MET A C 1
ATOM 780 O O . MET A 1 95 ? 6.838 6.494 -18.972 1.00 93.75 95 MET A O 1
ATOM 784 N N . LEU A 1 96 ? 8.175 7.600 -20.403 1.00 88.75 96 LEU A N 1
ATOM 785 C CA . LEU A 1 96 ? 8.052 8.903 -19.745 1.00 88.75 96 LEU A CA 1
ATOM 786 C C . LEU A 1 96 ? 6.615 9.448 -19.806 1.00 88.75 96 LEU A C 1
ATOM 788 O O . LEU A 1 96 ? 6.125 10.053 -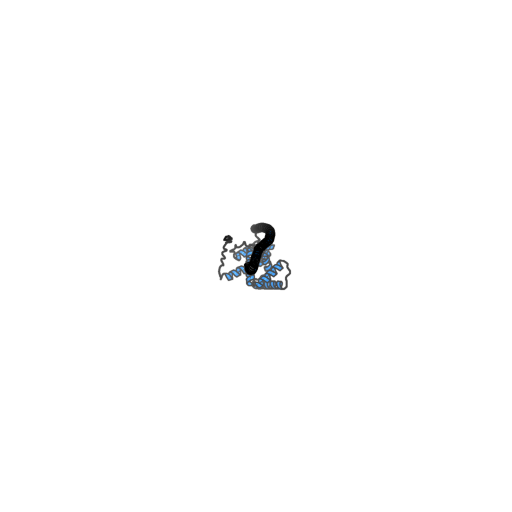18.843 1.00 88.75 96 LEU A O 1
ATOM 792 N N . GLU A 1 97 ? 5.914 9.215 -20.915 1.00 88.94 97 GLU A N 1
ATOM 793 C CA . GLU A 1 97 ? 4.511 9.600 -21.064 1.00 88.94 97 GLU A CA 1
ATOM 794 C C . GLU A 1 97 ? 3.614 8.839 -20.076 1.00 88.94 97 GLU A C 1
ATOM 796 O O . GLU A 1 97 ? 2.799 9.447 -19.370 1.00 88.94 97 GLU A O 1
ATOM 801 N N . GLU A 1 98 ? 3.804 7.523 -19.957 1.00 95.38 98 GLU A N 1
ATOM 802 C CA . GLU A 1 98 ? 3.076 6.705 -18.982 1.00 95.38 98 GLU A CA 1
ATOM 803 C C . GLU A 1 98 ? 3.403 7.105 -17.538 1.00 95.38 98 GLU A C 1
ATOM 805 O O . GLU A 1 98 ? 2.493 7.248 -16.713 1.00 95.38 98 GLU A O 1
ATOM 810 N N . GLN A 1 99 ? 4.670 7.404 -17.236 1.00 94.00 99 GLN A N 1
ATOM 811 C CA . GLN A 1 99 ? 5.071 7.944 -15.933 1.00 94.00 99 GLN A CA 1
ATOM 812 C C . GLN A 1 99 ? 4.330 9.248 -15.611 1.00 94.00 99 GLN A C 1
ATOM 814 O O . GLN A 1 99 ? 3.821 9.427 -14.505 1.00 94.00 99 GLN A O 1
ATOM 819 N N . THR A 1 100 ? 4.185 10.137 -16.594 1.00 93.62 100 THR A N 1
ATOM 820 C CA . THR A 1 100 ? 3.460 11.403 -16.430 1.00 93.62 100 THR A CA 1
ATOM 821 C C . THR A 1 100 ? 1.972 11.175 -16.137 1.00 93.62 100 THR A C 1
ATOM 823 O O . THR A 1 100 ? 1.396 11.846 -15.271 1.00 93.62 100 THR A O 1
ATOM 826 N N . LYS A 1 101 ? 1.330 10.216 -16.820 1.00 94.62 101 LYS A N 1
ATOM 827 C CA . LYS A 1 101 ? -0.072 9.835 -16.561 1.00 94.62 101 LYS A CA 1
ATOM 828 C C . LYS A 1 101 ? -0.243 9.273 -15.148 1.00 94.62 101 LYS A C 1
ATOM 830 O O . LYS A 1 101 ? -1.196 9.647 -14.458 1.00 94.62 101 LYS A O 1
ATOM 835 N N . LEU A 1 102 ? 0.674 8.412 -14.704 1.00 94.62 102 LEU A N 1
ATOM 836 C CA . LEU A 1 102 ? 0.663 7.840 -13.355 1.00 94.62 102 LEU A CA 1
ATOM 837 C C . LEU A 1 102 ? 0.831 8.917 -12.279 1.00 94.62 102 LEU A C 1
ATOM 839 O O . LEU A 1 102 ? 0.028 8.966 -11.348 1.00 94.62 102 LEU A O 1
ATOM 843 N N . THR A 1 103 ? 1.782 9.837 -12.443 1.00 93.25 103 THR A N 1
ATOM 844 C CA . THR A 1 103 ? 2.003 10.948 -11.505 1.00 93.25 103 THR A CA 1
ATOM 845 C C . THR A 1 103 ? 0.743 11.794 -11.314 1.00 93.25 103 THR A C 1
ATOM 847 O O . THR A 1 103 ? 0.358 12.088 -10.182 1.00 93.25 103 THR A O 1
ATOM 850 N N . LYS A 1 104 ? 0.022 12.123 -12.396 1.00 95.31 104 LYS A N 1
ATOM 851 C CA . LYS A 1 104 ? -1.254 12.859 -12.303 1.00 95.31 104 LYS A CA 1
ATOM 852 C C . LYS A 1 104 ? -2.314 12.099 -11.498 1.00 95.31 104 LYS A C 1
ATOM 854 O O . LYS A 1 104 ? -3.023 12.705 -10.694 1.00 95.31 104 LYS A O 1
ATOM 859 N N . LYS A 1 105 ? -2.418 10.777 -11.685 1.00 96.19 105 LYS A N 1
ATOM 860 C CA . LYS A 1 105 ? -3.342 9.928 -10.910 1.00 96.19 105 LYS A CA 1
ATOM 861 C C . LYS A 1 105 ? -2.971 9.901 -9.427 1.00 96.19 105 LYS A C 1
ATOM 863 O O . LYS A 1 105 ? -3.861 10.034 -8.591 1.00 96.19 105 LYS A O 1
ATOM 868 N N . ILE A 1 106 ? -1.680 9.785 -9.109 1.00 93.56 106 ILE A N 1
ATOM 869 C CA . ILE A 1 106 ? -1.179 9.800 -7.728 1.00 93.56 106 ILE A CA 1
ATOM 870 C C . ILE A 1 106 ? -1.532 11.123 -7.045 1.00 93.56 106 ILE A C 1
ATOM 872 O O . ILE A 1 106 ? -2.117 11.102 -5.968 1.00 93.56 106 ILE A O 1
ATOM 876 N N . ILE A 1 107 ? -1.274 12.265 -7.690 1.00 93.88 107 ILE A N 1
ATOM 877 C CA . ILE A 1 107 ? -1.616 13.588 -7.138 1.00 93.88 107 ILE A CA 1
ATOM 878 C C . ILE A 1 107 ? -3.121 13.689 -6.844 1.00 93.88 107 ILE A C 1
ATOM 880 O O . ILE A 1 107 ? -3.520 14.142 -5.773 1.00 93.88 107 ILE A O 1
ATOM 884 N N . SER A 1 108 ? -3.973 13.217 -7.762 1.00 95.25 108 SER A N 1
ATOM 885 C CA . SER A 1 108 ? -5.424 13.190 -7.538 1.00 95.25 108 SER A CA 1
ATOM 886 C C . SER A 1 108 ? -5.817 12.319 -6.340 1.00 95.25 108 SER A C 1
ATOM 888 O O . SER A 1 108 ? -6.694 12.709 -5.568 1.00 95.25 108 SER A O 1
ATOM 890 N N . PHE A 1 109 ? -5.179 11.159 -6.171 1.00 94.75 109 PHE A N 1
ATOM 891 C CA . PHE A 1 109 ? -5.431 10.273 -5.038 1.00 94.75 109 PHE A CA 1
ATOM 892 C C . PHE A 1 109 ? -4.990 10.903 -3.712 1.00 94.75 109 PHE A C 1
ATOM 894 O O . PHE A 1 109 ? -5.768 10.918 -2.761 1.00 94.75 109 PHE A O 1
ATOM 901 N N . VAL A 1 110 ? -3.795 11.497 -3.671 1.00 94.56 110 VAL A N 1
ATOM 902 C CA . VAL A 1 110 ? -3.274 12.201 -2.490 1.00 94.56 110 VAL A CA 1
ATOM 903 C C . VAL A 1 110 ? -4.226 13.316 -2.055 1.00 94.56 110 VAL A C 1
ATOM 905 O O . VAL A 1 110 ? -4.582 13.386 -0.883 1.00 94.56 110 VAL A O 1
ATOM 908 N N . ASN A 1 111 ? -4.731 14.123 -2.992 1.00 93.69 111 ASN A N 1
ATOM 909 C CA . ASN A 1 111 ? -5.689 15.184 -2.668 1.00 93.69 111 ASN A CA 1
ATOM 910 C C . ASN A 1 111 ? -6.994 14.645 -2.057 1.00 93.69 111 ASN A C 1
ATOM 912 O O . ASN A 1 111 ? -7.539 15.261 -1.144 1.00 93.69 111 ASN A O 1
ATOM 916 N N . LYS A 1 112 ? -7.486 13.483 -2.514 1.00 93.56 112 LYS A N 1
ATOM 917 C CA . LYS A 1 112 ? -8.667 12.833 -1.916 1.00 93.56 112 LYS A CA 1
ATOM 918 C C . LYS A 1 112 ? -8.399 12.351 -0.494 1.00 93.56 112 LYS A C 1
ATOM 920 O O . LYS A 1 112 ? -9.261 12.512 0.362 1.00 93.56 112 LYS A O 1
ATOM 925 N N . VAL A 1 113 ? -7.223 11.775 -0.244 1.00 90.69 113 VAL A N 1
ATOM 926 C CA . VAL A 1 113 ? -6.827 11.332 1.101 1.00 90.69 113 VAL A CA 1
ATOM 927 C C . VAL A 1 113 ? -6.720 12.526 2.050 1.00 90.69 113 VAL A C 1
ATOM 929 O O . VAL A 1 113 ? -7.219 12.453 3.168 1.00 90.69 113 VAL A O 1
ATOM 932 N N . ILE A 1 114 ? -6.138 13.641 1.597 1.00 92.31 114 ILE A N 1
ATOM 933 C CA . ILE A 1 114 ? -6.055 14.877 2.388 1.00 92.31 114 ILE A CA 1
ATOM 934 C C . ILE A 1 114 ? -7.458 15.377 2.766 1.00 92.31 114 ILE A C 1
ATOM 936 O O . ILE A 1 114 ? -7.707 15.617 3.944 1.00 92.31 114 ILE A O 1
ATOM 940 N N . ASP A 1 115 ? -8.389 15.466 1.806 1.00 92.12 115 ASP A N 1
ATOM 941 C CA . ASP A 1 115 ? -9.780 15.883 2.066 1.00 92.12 115 ASP A CA 1
ATOM 942 C C . ASP A 1 115 ? -10.488 14.961 3.073 1.00 92.12 115 ASP A C 1
ATOM 944 O O . ASP A 1 115 ? -11.108 15.421 4.035 1.00 92.12 115 ASP A O 1
ATOM 948 N N . GLN A 1 116 ? -10.347 13.644 2.898 1.00 90.19 116 GLN A N 1
ATOM 949 C CA . GLN A 1 116 ? -10.899 12.659 3.828 1.00 90.19 116 GLN A CA 1
ATOM 950 C C . GLN A 1 116 ? -10.333 12.830 5.238 1.00 90.19 116 GLN A C 1
ATOM 952 O O . GLN A 1 116 ? -11.097 12.806 6.202 1.00 90.19 116 GLN A O 1
ATOM 957 N N . ASN A 1 117 ? -9.026 13.054 5.364 1.00 86.19 117 ASN A N 1
ATOM 958 C CA . ASN A 1 117 ? -8.378 13.251 6.654 1.00 86.19 117 ASN A CA 1
ATOM 959 C C . ASN A 1 117 ? -8.860 14.537 7.342 1.00 86.19 117 ASN A C 1
ATOM 961 O O . ASN A 1 117 ? -9.146 14.537 8.535 1.00 86.19 117 ASN A O 1
ATOM 965 N N . THR A 1 118 ? -9.044 15.627 6.590 1.00 90.38 118 THR A N 1
ATOM 966 C CA . THR A 1 118 ? -9.634 16.863 7.126 1.00 90.38 118 THR A CA 1
ATOM 967 C C . THR A 1 118 ? -11.054 16.636 7.649 1.00 90.38 118 THR A C 1
ATOM 969 O O . THR A 1 118 ? -11.408 17.138 8.717 1.00 90.38 118 THR A O 1
ATOM 972 N N . ARG A 1 119 ? -11.872 15.860 6.927 1.00 87.69 119 ARG A N 1
ATOM 973 C CA . ARG A 1 119 ? -13.236 15.518 7.358 1.00 87.69 119 ARG A CA 1
ATOM 974 C C . ARG A 1 119 ? -13.249 14.631 8.601 1.00 87.69 119 ARG A C 1
ATOM 976 O O . ARG A 1 119 ? -14.096 14.850 9.462 1.00 87.69 119 ARG A O 1
ATOM 983 N N . LEU A 1 120 ? -12.331 13.668 8.695 1.00 79.88 120 LEU A N 1
ATOM 984 C CA . LEU A 1 120 ? -12.168 12.821 9.880 1.00 79.88 120 LEU A CA 1
ATOM 985 C C . LEU A 1 120 ? -11.798 13.654 11.105 1.00 79.88 120 LEU A C 1
ATOM 987 O O . LEU A 1 120 ? -12.504 13.573 12.101 1.00 79.88 120 LEU A O 1
ATOM 991 N N . ASN A 1 121 ? -10.800 14.533 10.996 1.00 74.38 121 ASN A N 1
ATOM 992 C CA . ASN A 1 121 ? -10.401 15.405 12.104 1.00 74.38 121 ASN A CA 1
ATOM 993 C C . ASN A 1 121 ? -11.564 16.276 12.601 1.00 74.38 121 ASN A C 1
ATOM 995 O O . ASN A 1 121 ? -11.732 16.477 13.800 1.00 74.38 121 ASN A O 1
ATOM 999 N N . LYS A 1 122 ? -12.394 16.792 11.684 1.00 80.69 122 LYS A N 1
ATOM 1000 C CA . LYS A 1 122 ? -13.586 17.557 12.066 1.00 80.69 122 LYS A CA 1
ATOM 1001 C C . LYS A 1 122 ? -14.615 16.688 12.793 1.00 80.69 122 LYS A C 1
ATOM 1003 O O . LYS A 1 122 ? -15.182 17.131 13.781 1.00 80.69 122 LYS A O 1
ATOM 1008 N N . LEU A 1 123 ? -14.850 15.469 12.311 1.00 75.44 123 LEU A N 1
ATOM 1009 C CA . LEU A 1 123 ? -15.773 14.537 12.953 1.00 75.44 123 LEU A CA 1
ATOM 1010 C C . LEU A 1 123 ? -15.287 14.132 14.351 1.00 75.44 123 LEU A C 1
ATOM 1012 O O . LEU A 1 123 ? -16.097 14.032 15.265 1.00 75.44 123 LEU A O 1
ATOM 1016 N N . GLU A 1 124 ? -13.983 13.917 14.523 1.00 66.56 124 GLU A N 1
ATOM 1017 C CA . GLU A 1 124 ? -13.376 13.641 15.827 1.00 66.56 124 GLU A CA 1
ATOM 1018 C C . GLU A 1 124 ? -13.583 14.804 16.802 1.00 66.56 124 GLU A C 1
ATOM 1020 O O . GLU A 1 124 ? -13.998 14.573 17.938 1.00 66.56 124 GLU A O 1
ATOM 1025 N N . GLU A 1 125 ? -13.384 16.046 16.351 1.00 69.50 125 GLU A N 1
ATOM 1026 C CA . GLU A 1 125 ? -13.668 17.240 17.154 1.00 69.50 125 GLU A CA 1
ATOM 1027 C C . GLU A 1 125 ? -15.162 17.347 17.499 1.00 69.50 125 GLU A C 1
ATOM 1029 O O . GLU A 1 125 ? -15.515 17.556 18.657 1.00 69.50 125 GLU A O 1
ATOM 1034 N N . ASP A 1 126 ? -16.058 17.136 16.530 1.00 71.62 126 ASP A N 1
ATOM 1035 C CA . ASP A 1 126 ? -17.508 17.172 16.757 1.00 71.62 126 ASP A CA 1
ATOM 1036 C C . ASP A 1 126 ? -17.935 16.110 17.794 1.00 71.62 126 ASP A C 1
ATOM 1038 O O . ASP A 1 126 ? -18.703 16.400 18.716 1.00 71.62 126 ASP A O 1
ATOM 1042 N N . ILE A 1 127 ? -17.400 14.888 17.692 1.00 67.25 127 ILE A N 1
ATOM 1043 C CA . ILE A 1 127 ? -17.620 13.806 18.664 1.00 67.25 127 ILE A CA 1
ATOM 1044 C C . ILE A 1 127 ? -17.112 14.217 20.051 1.00 67.25 127 ILE A C 1
ATOM 1046 O O . ILE A 1 127 ? -17.816 14.047 21.049 1.00 67.25 127 ILE A O 1
ATOM 1050 N N . PHE A 1 128 ? -15.910 14.785 20.124 1.00 64.50 128 PHE A N 1
ATOM 1051 C CA . PHE A 1 128 ? -15.324 15.263 21.371 1.00 64.50 128 PHE A CA 1
ATOM 1052 C C . PHE A 1 128 ? -16.194 16.342 22.039 1.00 64.50 128 PHE A C 1
ATOM 1054 O O . PHE A 1 128 ? -16.452 16.266 23.244 1.00 64.50 128 PHE A O 1
ATOM 1061 N N . GLN A 1 129 ? -16.733 17.290 21.269 1.00 65.56 129 GLN A N 1
ATOM 1062 C CA . GLN A 1 129 ? -17.637 18.331 21.774 1.00 65.56 129 GLN A CA 1
ATOM 1063 C C . GLN A 1 129 ? -18.982 17.771 22.262 1.00 65.56 129 GLN A C 1
ATOM 1065 O O . GLN A 1 129 ? -19.485 18.184 23.313 1.00 65.56 129 GLN A O 1
ATOM 1070 N N . ILE A 1 130 ? -19.564 16.794 21.554 1.00 66.56 130 ILE A N 1
ATOM 1071 C CA . ILE A 1 130 ? -20.782 16.094 22.004 1.00 66.56 130 ILE A CA 1
ATOM 1072 C C . ILE A 1 130 ? -20.547 15.456 23.377 1.00 66.56 130 ILE A C 1
ATOM 1074 O O . ILE A 1 130 ? -21.388 15.571 24.270 1.00 66.56 130 ILE A O 1
ATOM 1078 N N . TYR A 1 131 ? -19.384 14.837 23.574 1.00 60.69 131 TYR A N 1
ATOM 1079 C CA . TYR A 1 131 ? -19.047 14.199 24.840 1.00 60.69 131 TYR A CA 1
ATOM 1080 C C . TYR A 1 131 ? -18.812 15.177 25.991 1.00 60.69 131 TYR A C 1
ATOM 1082 O O . TYR A 1 131 ? -19.154 14.848 27.127 1.00 60.69 131 TYR A O 1
ATOM 1090 N N . GLN A 1 132 ? -18.272 16.369 25.729 1.00 61.16 132 GLN A N 1
ATOM 1091 C CA . GLN A 1 132 ? -18.153 17.400 26.764 1.00 61.16 132 GLN A CA 1
ATOM 1092 C C . GLN A 1 132 ? -19.507 17.992 27.163 1.00 61.16 132 GLN A C 1
ATOM 1094 O O . GLN A 1 132 ? -19.729 18.303 28.332 1.00 61.16 132 GLN A O 1
ATOM 1099 N N . THR A 1 133 ? -20.406 18.165 26.194 1.00 64.12 133 THR A N 1
ATOM 1100 C CA . THR A 1 133 ? -21.699 18.830 26.411 1.00 64.12 133 THR A CA 1
ATOM 1101 C C . THR A 1 133 ? -22.768 17.896 26.973 1.00 64.12 133 THR A C 1
ATOM 1103 O O . THR A 1 133 ? -23.658 18.361 27.680 1.00 64.12 133 THR A O 1
ATOM 1106 N N . ASN A 1 134 ? -22.660 16.588 26.721 1.00 62.03 134 ASN A N 1
ATOM 1107 C CA . ASN A 1 134 ? -23.556 15.557 27.244 1.00 62.03 134 ASN A CA 1
ATOM 1108 C C . ASN A 1 134 ? -22.749 14.346 27.748 1.00 62.03 134 ASN A C 1
ATOM 1110 O O . ASN A 1 134 ? -22.728 13.301 27.088 1.00 62.03 134 ASN A O 1
ATOM 1114 N N . PRO A 1 135 ? -22.061 14.453 28.900 1.00 61.38 135 PRO A N 1
ATOM 1115 C CA . PRO A 1 135 ? -21.325 13.324 29.452 1.00 61.38 135 PRO A CA 1
ATOM 1116 C C . PRO A 1 135 ? -22.290 12.167 29.729 1.00 61.38 135 PRO A C 1
ATOM 1118 O O . PRO A 1 135 ? -23.342 12.355 30.345 1.00 61.38 135 PRO A O 1
ATOM 1121 N N . HIS A 1 136 ? -21.945 10.960 29.265 1.00 61.41 136 HIS A N 1
ATOM 1122 C CA . HIS A 1 136 ? -22.747 9.776 29.551 1.00 61.41 136 HIS A CA 1
ATOM 1123 C C . HIS A 1 136 ? -22.872 9.631 31.080 1.00 61.41 136 HIS A C 1
ATOM 1125 O O . HIS A 1 136 ? -21.848 9.698 31.764 1.00 61.41 136 HIS A O 1
ATOM 1131 N N . PRO A 1 137 ? -24.067 9.387 31.651 1.00 64.38 137 PRO A N 1
ATOM 1132 C CA . PRO A 1 137 ? -24.245 9.297 33.106 1.00 64.38 137 PRO A CA 1
ATOM 1133 C C . PRO A 1 137 ? -23.367 8.233 33.780 1.00 64.38 137 PRO A C 1
ATOM 1135 O O . PRO A 1 137 ? -23.144 8.279 34.986 1.00 64.38 137 PRO A O 1
ATOM 1138 N N . LEU A 1 138 ? -22.875 7.267 32.992 1.00 68.69 138 LEU A N 1
ATOM 1139 C CA . LEU A 1 138 ? -21.950 6.221 33.428 1.00 68.69 138 LEU A CA 1
ATOM 1140 C C . LEU A 1 138 ? -20.495 6.392 32.938 1.00 68.69 138 LEU A C 1
ATOM 1142 O O . LEU A 1 138 ? -19.718 5.450 33.070 1.00 68.69 138 LEU A O 1
ATOM 1146 N N . ALA A 1 139 ? -20.116 7.541 32.365 1.00 68.44 139 ALA A N 1
ATOM 1147 C CA . ALA A 1 139 ? -18.781 7.768 31.792 1.00 68.44 139 ALA A CA 1
ATOM 1148 C C . ALA A 1 139 ? -17.654 7.476 32.800 1.00 68.44 139 ALA A C 1
ATOM 1150 O O . ALA A 1 139 ? -16.705 6.762 32.478 1.00 68.44 139 ALA A O 1
ATOM 1151 N N . ASP A 1 140 ? -17.823 7.909 34.052 1.00 67.06 140 ASP A N 1
ATOM 1152 C CA . ASP A 1 140 ? -16.865 7.651 35.135 1.00 67.06 140 ASP A CA 1
ATOM 1153 C C . ASP A 1 140 ? -16.695 6.150 35.437 1.00 67.06 140 ASP A C 1
ATOM 1155 O O . ASP A 1 140 ? -15.632 5.711 35.870 1.00 67.06 140 ASP A O 1
ATOM 1159 N N . TYR A 1 141 ? -17.716 5.329 35.170 1.00 74.44 141 TYR A N 1
ATOM 1160 C CA . TYR A 1 141 ? -17.678 3.882 35.396 1.00 74.44 141 TYR A CA 1
ATOM 1161 C C . TYR A 1 141 ? -17.091 3.106 34.219 1.00 74.44 141 TYR A C 1
ATOM 1163 O O . TYR A 1 141 ? -16.588 2.003 34.424 1.00 74.44 141 TYR A O 1
ATOM 1171 N N . MET A 1 142 ? -17.106 3.658 33.002 1.00 75.69 142 MET A N 1
ATOM 1172 C CA . MET A 1 142 ? -16.549 2.995 31.814 1.00 75.69 142 MET A CA 1
ATOM 1173 C C . MET A 1 142 ? -15.041 2.751 31.955 1.00 75.69 142 MET A C 1
ATOM 1175 O O . MET A 1 142 ? -14.555 1.669 31.615 1.00 75.69 142 MET A O 1
ATOM 1179 N N . GLY A 1 143 ? -14.309 3.699 32.551 1.00 73.44 143 GLY A N 1
ATOM 1180 C CA . GLY A 1 143 ? -12.896 3.516 32.898 1.00 73.44 143 GLY A CA 1
ATOM 1181 C C . GLY A 1 143 ? -12.679 2.353 33.875 1.00 73.44 143 GLY A C 1
ATOM 1182 O O . GLY A 1 143 ? -11.830 1.490 33.643 1.00 73.44 143 GLY A O 1
ATOM 1183 N N . TRP A 1 144 ? -13.505 2.264 34.921 1.00 78.06 144 TRP A N 1
ATOM 1184 C CA . TRP A 1 144 ? -13.453 1.166 35.893 1.00 78.06 144 TRP A CA 1
ATOM 1185 C C . TRP A 1 144 ? -13.813 -0.191 35.284 1.00 78.06 144 TRP A C 1
ATOM 1187 O O . TRP A 1 144 ? -13.176 -1.195 35.604 1.00 78.06 144 TRP A O 1
ATOM 1197 N N . VAL A 1 145 ? -14.781 -0.230 34.366 1.00 84.75 145 VAL A N 1
ATOM 1198 C CA . VAL A 1 145 ? -15.135 -1.440 33.612 1.00 84.75 145 VAL A CA 1
ATOM 1199 C C . VAL A 1 145 ? -13.964 -1.912 32.752 1.00 84.75 145 VAL A C 1
ATOM 1201 O O . VAL A 1 145 ? -13.659 -3.103 32.746 1.00 84.75 145 VAL A O 1
ATOM 1204 N N . ARG A 1 146 ? -13.249 -1.000 32.080 1.00 81.88 146 ARG A N 1
ATOM 1205 C CA . ARG A 1 146 ? -12.046 -1.340 31.301 1.00 81.88 146 ARG A CA 1
ATOM 1206 C C . ARG A 1 146 ? -10.955 -1.953 32.184 1.00 81.88 146 ARG A C 1
ATOM 1208 O O . ARG A 1 146 ? -10.370 -2.968 31.809 1.00 81.88 146 ARG A O 1
ATOM 1215 N N . ILE A 1 147 ? -10.708 -1.385 33.368 1.00 81.56 147 ILE A N 1
ATOM 1216 C CA . ILE A 1 147 ? -9.747 -1.938 34.341 1.00 81.56 147 ILE A CA 1
ATOM 1217 C C . ILE A 1 147 ? -10.191 -3.330 34.804 1.00 81.56 147 ILE A C 1
ATOM 1219 O O . ILE A 1 147 ? -9.392 -4.266 34.791 1.00 81.56 147 ILE A O 1
ATOM 1223 N N . PHE A 1 148 ? -11.466 -3.488 35.160 1.00 87.50 148 PHE A N 1
ATOM 1224 C CA . PHE A 1 148 ? -12.039 -4.773 35.550 1.00 87.50 148 PHE A CA 1
ATOM 1225 C C . PHE A 1 148 ? -11.855 -5.842 34.463 1.00 87.50 148 PHE A C 1
ATOM 1227 O O . PHE A 1 148 ? -11.378 -6.935 34.762 1.00 87.50 148 PHE A O 1
ATOM 1234 N N . ILE A 1 149 ? -12.159 -5.519 33.204 1.00 88.94 149 ILE A N 1
ATOM 1235 C CA . ILE A 1 149 ? -12.006 -6.430 32.062 1.00 88.94 149 ILE A CA 1
ATOM 1236 C C . ILE A 1 149 ? -10.536 -6.832 31.857 1.00 88.94 149 ILE A C 1
ATOM 1238 O O . ILE A 1 149 ? -10.245 -8.004 31.625 1.00 88.94 149 ILE A O 1
ATOM 1242 N N . ASN A 1 150 ? -9.590 -5.903 32.014 1.00 86.19 150 ASN A N 1
ATOM 1243 C CA . ASN A 1 150 ? -8.158 -6.211 31.926 1.00 86.19 150 ASN A CA 1
ATOM 1244 C C . ASN A 1 150 ? -7.674 -7.126 33.068 1.00 86.19 150 ASN A C 1
ATOM 1246 O O . ASN A 1 150 ? -6.849 -8.021 32.858 1.00 86.19 150 ASN A O 1
ATOM 1250 N N . LEU A 1 151 ? -8.186 -6.929 34.287 1.00 87.00 151 LEU A N 1
ATOM 1251 C CA . LEU A 1 151 ? -7.905 -7.826 35.411 1.00 87.00 151 LEU A CA 1
ATOM 1252 C C . LEU A 1 151 ? -8.507 -9.214 35.170 1.00 87.00 151 LEU A C 1
ATOM 1254 O O . LEU A 1 151 ? -7.849 -10.225 35.422 1.00 87.00 151 LEU A O 1
ATOM 1258 N N . LEU A 1 152 ? -9.735 -9.261 34.656 1.00 89.19 152 LEU A N 1
ATOM 1259 C CA . LEU A 1 152 ? -10.435 -10.493 34.317 1.00 89.19 152 LEU A CA 1
ATOM 1260 C C . LEU A 1 152 ? -9.682 -11.286 33.245 1.00 89.19 152 LEU A C 1
ATOM 1262 O O . LEU A 1 152 ? -9.426 -12.467 33.456 1.00 89.19 152 LEU A O 1
ATOM 1266 N N . SER A 1 153 ? -9.249 -10.646 32.154 1.00 89.50 153 SER A N 1
ATOM 1267 C CA . SER A 1 153 ? -8.501 -11.310 31.077 1.00 89.50 153 SER A CA 1
ATOM 1268 C C . SER A 1 153 ? -7.187 -11.921 31.570 1.00 89.50 153 SER A C 1
ATOM 1270 O O . SER A 1 153 ? -6.799 -13.015 31.152 1.00 89.50 153 SER A O 1
ATOM 1272 N N . THR A 1 154 ? -6.532 -11.253 32.523 1.00 87.12 154 THR A N 1
ATOM 1273 C CA . THR A 1 154 ? -5.309 -11.751 33.159 1.00 87.12 154 THR A CA 1
ATOM 1274 C C . THR A 1 154 ? -5.590 -12.970 34.039 1.00 87.12 154 THR A C 1
ATOM 1276 O O . THR A 1 154 ? -4.864 -13.959 33.957 1.00 87.12 154 THR A O 1
ATOM 1279 N N . ARG A 1 155 ? -6.645 -12.930 34.865 1.00 89.69 155 ARG A N 1
ATOM 1280 C CA . ARG A 1 155 ? -6.979 -14.012 35.811 1.00 89.69 155 ARG A CA 1
ATOM 1281 C C . ARG A 1 155 ? -7.619 -15.231 35.146 1.00 89.69 155 ARG A C 1
ATOM 1283 O O . ARG A 1 155 ? -7.368 -16.348 35.580 1.00 89.69 155 ARG A O 1
ATOM 1290 N N . PHE A 1 156 ? -8.428 -15.018 34.113 1.00 91.00 156 PHE A N 1
ATOM 1291 C CA . PHE A 1 156 ? -9.101 -16.080 33.363 1.00 91.00 156 PHE A CA 1
ATOM 1292 C C . PHE A 1 156 ? -8.147 -16.814 32.406 1.00 91.00 156 PHE A C 1
ATOM 1294 O O . PHE A 1 156 ? -8.351 -17.982 32.078 1.00 91.00 156 PHE A O 1
ATOM 1301 N N . GLY A 1 157 ? -7.069 -16.140 31.998 1.00 91.38 157 GLY A N 1
ATOM 1302 C CA . GLY A 1 157 ? -6.076 -16.651 31.065 1.00 91.38 157 GLY A CA 1
ATOM 1303 C C . GLY A 1 157 ? -6.273 -16.064 29.672 1.00 91.38 157 GLY A C 1
ATOM 1304 O O . GLY A 1 157 ? -7.354 -16.121 29.091 1.00 91.38 157 GLY A O 1
ATOM 1305 N N . LYS A 1 158 ? -5.195 -15.509 29.108 1.00 87.31 158 LYS A N 1
ATOM 1306 C CA . LYS A 1 158 ? -5.244 -14.706 27.876 1.00 87.31 158 LYS A CA 1
ATOM 1307 C C . LYS A 1 158 ? -5.847 -15.447 26.678 1.00 87.31 158 LYS A C 1
ATOM 1309 O O . LYS A 1 158 ? -6.547 -14.833 25.885 1.00 87.31 158 LYS A O 1
ATOM 1314 N N . LYS A 1 159 ? -5.571 -16.747 26.530 1.00 89.12 159 LYS A N 1
ATOM 1315 C CA . LYS A 1 159 ? -6.089 -17.537 25.403 1.00 89.12 159 LYS A CA 1
ATOM 1316 C C . LYS A 1 159 ? -7.594 -17.771 25.544 1.00 89.12 159 LYS A C 1
ATOM 1318 O O . LYS A 1 159 ? -8.342 -17.437 24.638 1.00 89.12 159 LYS A O 1
ATOM 1323 N N . GLN A 1 160 ? -8.017 -18.259 26.709 1.00 92.50 160 GLN A N 1
ATOM 1324 C CA . GLN A 1 160 ? -9.422 -18.491 27.046 1.00 92.50 160 GLN A CA 1
ATOM 1325 C C . GLN A 1 160 ? -10.236 -17.198 26.961 1.00 92.50 160 GLN A C 1
ATOM 1327 O O . GLN A 1 160 ? -11.367 -17.206 26.487 1.00 92.50 160 GLN A O 1
ATOM 1332 N N . TRP A 1 161 ? -9.637 -16.087 27.393 1.00 94.06 161 TRP A N 1
ATOM 1333 C CA . TRP A 1 161 ? -10.227 -14.765 27.291 1.00 94.06 161 TRP A CA 1
ATOM 1334 C C . TRP A 1 161 ? -10.523 -14.370 25.847 1.00 94.06 161 TRP A C 1
ATOM 1336 O O . TRP A 1 161 ? -11.645 -13.979 25.571 1.00 94.06 161 TRP A O 1
ATOM 1346 N N . VAL A 1 162 ? -9.558 -14.499 24.931 1.00 93.06 162 VAL A N 1
ATOM 1347 C CA . VAL A 1 162 ? -9.761 -14.133 23.517 1.00 93.06 162 VAL A CA 1
ATOM 1348 C C . VAL A 1 162 ? -10.903 -14.939 22.898 1.00 93.06 162 VAL A C 1
ATOM 1350 O O . VAL A 1 162 ? -11.748 -14.369 22.214 1.00 93.06 162 VAL A O 1
ATOM 1353 N N . ASP A 1 163 ? -10.963 -16.244 23.180 1.00 93.81 163 ASP A N 1
ATOM 1354 C CA . ASP A 1 163 ? -12.037 -17.113 22.690 1.00 93.81 163 ASP A CA 1
ATOM 1355 C C . ASP A 1 163 ? -13.416 -16.693 23.238 1.00 93.81 163 ASP A C 1
ATOM 1357 O O . ASP A 1 163 ? -14.401 -16.655 22.499 1.00 93.81 163 ASP A O 1
ATOM 1361 N N . ALA A 1 164 ? -13.498 -16.362 24.530 1.00 94.62 164 ALA A N 1
ATOM 1362 C CA . ALA A 1 164 ? -14.745 -15.948 25.171 1.00 94.62 164 ALA A CA 1
ATOM 1363 C C . ALA A 1 164 ? -15.174 -14.522 24.780 1.00 94.62 164 ALA A C 1
ATOM 1365 O O . ALA A 1 164 ? -16.355 -14.288 24.543 1.00 94.62 164 ALA A O 1
ATOM 1366 N N . GLU A 1 165 ? -14.234 -13.581 24.678 1.00 93.06 165 GLU A N 1
ATOM 1367 C CA . GLU A 1 165 ? -14.480 -12.196 24.257 1.00 93.06 165 GLU A CA 1
ATOM 1368 C C . GLU A 1 165 ? -15.033 -12.160 22.830 1.00 93.06 165 GLU A C 1
ATOM 1370 O O . GLU A 1 165 ? -16.067 -11.539 22.590 1.00 93.06 165 GLU A O 1
ATOM 1375 N N . HIS A 1 166 ? -14.432 -12.929 21.918 1.00 93.25 166 HIS A N 1
ATOM 1376 C CA . HIS A 1 166 ? -14.926 -13.069 20.551 1.00 93.25 166 HIS A CA 1
ATOM 1377 C C . HIS A 1 166 ? -16.357 -13.628 20.494 1.00 93.25 166 HIS A C 1
ATOM 1379 O O . HIS A 1 166 ? -17.217 -13.091 19.796 1.00 93.25 166 HIS A O 1
ATOM 1385 N N . ALA A 1 167 ? -16.639 -14.678 21.273 1.00 94.88 167 ALA A N 1
ATOM 1386 C CA . ALA A 1 167 ? -17.977 -15.258 21.355 1.00 94.88 167 ALA A CA 1
ATOM 1387 C C . ALA A 1 167 ? -19.011 -14.263 21.920 1.00 94.88 167 ALA A C 1
ATOM 1389 O O . ALA A 1 167 ? -20.156 -14.223 21.466 1.00 94.88 167 ALA A O 1
ATOM 1390 N N . ILE A 1 168 ? -18.615 -13.429 22.885 1.00 92.81 168 ILE A N 1
ATOM 1391 C CA . ILE A 1 168 ? -19.473 -12.378 23.441 1.00 92.81 168 ILE A CA 1
ATOM 1392 C C . ILE A 1 168 ? -19.724 -11.264 22.422 1.00 92.81 168 ILE A C 1
ATOM 1394 O O . ILE A 1 168 ? -20.863 -10.812 22.316 1.00 92.81 168 ILE A O 1
ATOM 1398 N N . ASP A 1 169 ? -18.722 -10.848 21.646 1.00 90.50 169 ASP A N 1
ATOM 1399 C CA . ASP A 1 169 ? -18.905 -9.874 20.561 1.00 90.50 169 ASP A CA 1
ATOM 1400 C C . ASP A 1 169 ? -19.934 -10.362 19.533 1.00 90.50 169 ASP A C 1
ATOM 1402 O O . ASP A 1 169 ? -20.814 -9.600 19.115 1.00 90.50 169 ASP A O 1
ATOM 1406 N N . PHE A 1 170 ? -19.882 -11.646 19.169 1.00 92.50 170 PHE A N 1
ATOM 1407 C CA . PHE A 1 170 ? -20.873 -12.271 18.292 1.00 92.50 170 PHE A CA 1
ATOM 1408 C C . PHE A 1 170 ? -22.266 -12.278 18.915 1.00 92.50 170 PHE A C 1
ATOM 1410 O O . PHE A 1 170 ? -23.224 -11.852 18.266 1.00 92.50 170 PHE A O 1
ATOM 1417 N N . LEU A 1 171 ? -22.378 -12.674 20.186 1.00 90.69 171 LEU A N 1
ATOM 1418 C CA . LEU A 1 171 ? -23.650 -12.690 20.906 1.00 90.69 171 LEU A CA 1
ATOM 1419 C C . LEU A 1 171 ? -24.282 -11.291 20.983 1.00 90.69 171 LEU A C 1
ATOM 1421 O O . LEU A 1 171 ? -25.469 -11.128 20.705 1.00 90.69 171 LEU A O 1
ATOM 1425 N N . VAL A 1 172 ? -23.490 -10.271 21.327 1.00 86.06 172 VAL A N 1
ATOM 1426 C CA . VAL A 1 172 ? -23.938 -8.871 21.408 1.00 86.06 172 VAL A CA 1
ATOM 1427 C C . VAL A 1 172 ? -24.363 -8.341 20.038 1.00 86.06 172 VAL A C 1
ATOM 1429 O O . VAL A 1 172 ? -25.320 -7.571 19.958 1.00 86.06 172 VAL A O 1
ATOM 1432 N N . SER A 1 173 ? -23.705 -8.791 18.969 1.00 85.12 173 SER A N 1
ATOM 1433 C CA . SER A 1 173 ? -24.020 -8.426 17.582 1.00 85.12 173 SER A CA 1
ATOM 1434 C C . SER A 1 173 ? -25.190 -9.222 16.983 1.00 85.12 173 SER A C 1
ATOM 1436 O O . SER A 1 173 ? -25.520 -9.032 15.814 1.00 85.12 173 SER A O 1
ATOM 1438 N N . GLY A 1 174 ? -25.822 -10.121 17.750 1.00 87.50 174 GLY A N 1
ATOM 1439 C CA . GLY A 1 174 ? -26.929 -10.962 17.282 1.00 87.50 174 GLY A CA 1
ATOM 1440 C C . GLY A 1 174 ? -26.509 -12.074 16.313 1.00 87.50 174 GLY A C 1
ATOM 1441 O O . GLY A 1 174 ? -27.348 -12.612 15.589 1.00 87.50 174 GLY A O 1
ATOM 1442 N N . ILE A 1 175 ? -25.221 -12.417 16.277 1.00 91.56 175 ILE A N 1
ATOM 1443 C CA . ILE A 1 175 ? -24.672 -13.490 15.447 1.00 91.56 175 ILE A CA 1
ATOM 1444 C C . ILE A 1 175 ? -24.892 -14.830 16.161 1.00 91.56 175 ILE A C 1
ATOM 1446 O O . ILE A 1 175 ? -24.712 -14.954 17.373 1.00 91.56 175 ILE A O 1
ATOM 1450 N N . SER A 1 176 ? -25.305 -15.848 15.403 1.00 93.50 176 SER A N 1
ATOM 1451 C CA . SER A 1 176 ? -25.518 -17.195 15.942 1.00 93.50 176 SER A CA 1
ATOM 1452 C C . SER A 1 176 ? -24.196 -17.843 16.344 1.00 93.50 176 SER A C 1
ATOM 1454 O O . SER A 1 176 ? -23.280 -17.924 15.533 1.00 93.50 176 SER A O 1
ATOM 1456 N N . LEU A 1 177 ? -24.133 -18.351 17.575 1.00 94.81 177 LEU A N 1
ATOM 1457 C CA . LEU A 1 177 ? -22.941 -18.998 18.119 1.00 94.81 177 LEU A CA 1
ATOM 1458 C C . LEU A 1 177 ? -22.854 -20.477 17.724 1.00 94.81 177 LEU A C 1
ATOM 1460 O O . LEU A 1 177 ? -23.859 -21.194 17.737 1.00 94.81 177 LEU A O 1
ATOM 1464 N N . THR A 1 178 ? -21.640 -20.935 17.457 1.00 96.69 178 THR A N 1
ATOM 1465 C CA . THR A 1 178 ? -21.215 -22.335 17.357 1.00 96.69 178 THR A CA 1
ATOM 1466 C C . THR A 1 178 ? -21.113 -22.993 18.737 1.00 96.69 178 THR A C 1
ATOM 1468 O O . THR A 1 178 ? -21.088 -22.324 19.771 1.00 96.69 178 THR A O 1
ATOM 1471 N N . ASP A 1 179 ? -21.001 -24.324 18.774 1.00 96.69 179 ASP A N 1
ATOM 1472 C CA . ASP A 1 179 ? -20.814 -25.063 20.033 1.00 96.69 179 ASP A CA 1
ATOM 1473 C C . ASP A 1 179 ? -19.499 -24.690 20.737 1.00 96.69 179 ASP A C 1
ATOM 1475 O O . ASP A 1 179 ? -19.438 -24.649 21.965 1.00 96.69 179 ASP A O 1
ATOM 1479 N N . TYR A 1 180 ? -18.455 -24.364 19.964 1.00 95.12 180 TYR A N 1
ATOM 1480 C CA . TYR A 1 180 ? -17.185 -23.881 20.504 1.00 95.12 180 TYR A CA 1
ATOM 1481 C C . TYR A 1 180 ? -17.358 -22.544 21.232 1.00 95.12 180 TYR A C 1
ATOM 1483 O O . TYR A 1 180 ? -16.928 -22.405 22.375 1.00 95.12 180 TYR A O 1
ATOM 1491 N N . GLU A 1 181 ? -18.030 -21.582 20.599 1.00 96.69 181 GLU A N 1
ATOM 1492 C CA . GLU A 1 181 ? -18.281 -20.256 21.173 1.00 96.69 181 GLU A CA 1
ATOM 1493 C C . GLU A 1 181 ? -19.182 -20.335 22.408 1.00 96.69 181 GLU A C 1
ATOM 1495 O O . GLU A 1 181 ? -18.880 -19.705 23.421 1.00 96.69 181 GLU A O 1
ATOM 1500 N N . ARG A 1 182 ? -20.235 -21.168 22.380 1.00 95.94 182 ARG A N 1
ATOM 1501 C CA . ARG A 1 182 ? -21.083 -21.398 23.564 1.00 95.94 182 ARG A CA 1
ATOM 1502 C C . ARG A 1 182 ? -20.282 -21.969 24.730 1.00 95.94 182 ARG A C 1
ATOM 1504 O O . ARG A 1 182 ? -20.354 -21.425 25.826 1.00 95.94 182 ARG A O 1
ATOM 1511 N N . ASN A 1 183 ? -19.456 -22.987 24.488 1.00 96.88 183 ASN A N 1
ATOM 1512 C CA . ASN A 1 183 ? -18.594 -23.576 25.516 1.00 96.88 183 ASN A CA 1
ATOM 1513 C C . ASN A 1 183 ? -17.582 -22.559 26.085 1.00 96.88 183 ASN A C 1
ATOM 1515 O O . ASN A 1 183 ? -17.266 -22.583 27.273 1.00 96.88 183 ASN A O 1
ATOM 1519 N N . SER A 1 184 ? -17.069 -21.642 25.260 1.00 96.25 184 SER A N 1
ATOM 1520 C CA . SER A 1 184 ? -16.188 -20.561 25.725 1.00 96.25 184 SER A CA 1
ATOM 1521 C C . SER A 1 184 ? -16.919 -19.572 26.640 1.00 96.25 184 SER A C 1
ATOM 1523 O O . SER A 1 184 ? -16.378 -19.200 27.684 1.00 96.25 184 SER A O 1
ATOM 1525 N N . ILE A 1 185 ? -18.164 -19.207 26.312 1.00 95.94 185 ILE A N 1
ATOM 1526 C CA . ILE A 1 185 ? -19.015 -18.372 27.176 1.00 95.94 185 ILE A CA 1
ATOM 1527 C C . ILE A 1 185 ? -19.375 -19.104 28.473 1.00 95.94 185 ILE A C 1
ATOM 1529 O O . ILE A 1 185 ? -19.332 -18.495 29.538 1.00 95.94 185 ILE A O 1
ATOM 1533 N N . GLU A 1 186 ? -19.686 -20.401 28.421 1.00 96.12 186 GLU A N 1
ATOM 1534 C CA . GLU A 1 186 ? -19.994 -21.211 29.609 1.00 96.12 186 GLU A CA 1
ATOM 1535 C C . GLU A 1 186 ? -18.808 -21.278 30.577 1.00 96.12 186 GLU A C 1
ATOM 1537 O O . GLU A 1 186 ? -18.978 -21.072 31.779 1.00 96.12 186 GLU A O 1
ATOM 1542 N N . LYS A 1 187 ? -17.590 -21.484 30.061 1.00 96.44 187 LYS A N 1
ATOM 1543 C CA . LYS A 1 187 ? -16.360 -21.459 30.872 1.00 96.44 187 LYS A CA 1
ATOM 1544 C C . LYS A 1 187 ? -16.131 -20.105 31.532 1.00 96.44 187 LYS A C 1
ATOM 1546 O O . LYS A 1 187 ? -15.754 -20.058 32.702 1.00 96.44 187 LYS A O 1
ATOM 1551 N N . LEU A 1 188 ? -16.353 -19.015 30.796 1.00 96.25 188 LEU A N 1
ATOM 1552 C CA . LEU A 1 188 ? -16.275 -17.673 31.365 1.00 96.25 188 LEU A CA 1
ATOM 1553 C C . LEU A 1 188 ? -17.361 -17.470 32.429 1.00 96.25 188 LEU A C 1
ATOM 1555 O O . LEU A 1 188 ? -17.065 -16.957 33.501 1.00 96.25 188 LEU A O 1
ATOM 1559 N N . GLY A 1 189 ? -18.588 -17.923 32.172 1.00 95.50 189 GLY A N 1
ATOM 1560 C CA . GLY A 1 189 ? -19.704 -17.850 33.113 1.00 95.50 189 GLY A CA 1
ATOM 1561 C C . GLY A 1 189 ? -19.424 -18.574 34.428 1.00 95.50 189 GLY A C 1
ATOM 1562 O O . GLY A 1 189 ? -19.636 -17.997 35.492 1.00 95.50 189 GLY A O 1
ATOM 1563 N N . ALA A 1 190 ? -18.876 -19.790 34.366 1.00 95.50 190 ALA A N 1
ATOM 1564 C CA . ALA A 1 190 ? -18.448 -20.533 35.551 1.00 95.50 190 ALA A CA 1
ATOM 1565 C C . ALA A 1 190 ? -17.376 -19.761 36.337 1.00 95.50 190 ALA A C 1
ATOM 1567 O O . ALA A 1 190 ? -17.512 -19.561 37.540 1.00 95.50 190 ALA A O 1
ATOM 1568 N N . PHE A 1 191 ? -16.361 -19.227 35.649 1.00 95.00 191 PHE A N 1
ATOM 1569 C CA . PHE A 1 191 ? -15.314 -18.428 36.289 1.00 95.00 191 PHE A CA 1
ATOM 1570 C C . PHE A 1 191 ? -15.864 -17.163 36.972 1.00 95.00 191 PHE A C 1
ATOM 1572 O O . PHE A 1 191 ? -15.484 -16.840 38.099 1.00 95.00 191 PHE A O 1
ATOM 1579 N N . LEU A 1 192 ? -16.755 -16.432 36.296 1.00 94.06 192 LEU A N 1
ATOM 1580 C CA . LEU A 1 192 ? -17.398 -15.232 36.834 1.00 94.06 192 LEU A CA 1
ATOM 1581 C C . LEU A 1 192 ? -18.240 -15.555 38.073 1.00 94.06 192 LEU A C 1
ATOM 1583 O O . LEU A 1 192 ? -18.205 -14.805 39.052 1.00 94.06 192 LEU A O 1
ATOM 1587 N N . HIS A 1 193 ? -18.966 -16.671 38.043 1.00 93.75 193 HIS A N 1
ATOM 1588 C CA . HIS A 1 193 ? -19.778 -17.123 39.162 1.00 93.75 193 HIS A CA 1
ATOM 1589 C C . HIS A 1 193 ? -18.906 -17.487 40.368 1.00 93.75 193 HIS A C 1
ATOM 1591 O O . HIS A 1 193 ? -19.090 -16.919 41.445 1.00 93.75 193 HIS A O 1
ATOM 1597 N N . ASP A 1 194 ? -17.913 -18.353 40.160 1.00 91.12 194 ASP A N 1
ATOM 1598 C CA . ASP A 1 194 ? -17.108 -18.952 41.228 1.00 91.12 194 ASP A CA 1
ATOM 1599 C C . ASP A 1 194 ? -16.144 -17.957 41.892 1.00 91.12 194 ASP A C 1
ATOM 1601 O O . ASP A 1 194 ? -15.797 -18.112 43.065 1.00 91.12 194 ASP A O 1
ATOM 1605 N N . HIS A 1 195 ? -15.689 -16.931 41.162 1.00 87.94 195 HIS A N 1
ATOM 1606 C CA . HIS A 1 195 ? -14.637 -16.025 41.643 1.00 87.94 195 HIS A CA 1
ATOM 1607 C C . HIS A 1 195 ? -15.061 -14.566 41.814 1.00 87.94 195 HIS A C 1
ATOM 1609 O O . HIS A 1 195 ? -14.347 -13.801 42.467 1.00 87.94 195 HIS A O 1
ATOM 1615 N N . ILE A 1 196 ? -16.164 -14.148 41.193 1.00 88.06 196 ILE A N 1
ATOM 1616 C CA . ILE A 1 196 ? -16.582 -12.736 41.135 1.00 88.06 196 ILE A CA 1
ATOM 1617 C C . ILE A 1 196 ? -18.046 -12.562 41.577 1.00 88.06 196 ILE A C 1
ATOM 1619 O O . ILE A 1 196 ? -18.511 -11.433 41.738 1.00 88.06 196 ILE A O 1
ATOM 1623 N N . GLU A 1 197 ? -18.771 -13.663 41.813 1.00 91.50 197 GLU A N 1
ATOM 1624 C CA . GLU A 1 197 ? -20.209 -13.670 42.116 1.00 91.50 197 GLU A CA 1
ATOM 1625 C C . GLU A 1 197 ? -21.032 -12.927 41.040 1.00 91.50 197 GLU A C 1
ATOM 1627 O O . GLU A 1 197 ? -22.060 -12.298 41.318 1.00 91.50 197 GLU A O 1
ATOM 1632 N N . MET A 1 198 ? -20.569 -12.957 39.787 1.00 92.62 198 MET A N 1
ATOM 1633 C CA . MET A 1 198 ? -21.157 -12.242 38.650 1.00 92.62 198 MET A CA 1
ATOM 1634 C C . MET A 1 198 ? -21.772 -13.233 37.662 1.00 92.62 198 MET A C 1
ATOM 1636 O O . MET A 1 198 ? -21.178 -14.266 37.368 1.00 92.62 198 MET A O 1
ATOM 1640 N N . SER A 1 199 ? -22.972 -12.934 37.159 1.00 94.56 199 SER A N 1
ATOM 1641 C CA . SER A 1 199 ? -23.578 -13.736 36.093 1.00 94.56 199 SER A CA 1
ATOM 1642 C C . SER A 1 199 ? -22.986 -13.364 34.732 1.00 94.56 199 SER A C 1
ATOM 1644 O O . SER A 1 199 ? -22.449 -12.270 34.543 1.00 94.56 199 SER A O 1
ATOM 1646 N N . THR A 1 200 ? -23.126 -14.250 33.749 1.00 92.81 200 THR A N 1
ATOM 1647 C CA . THR A 1 200 ? -22.751 -13.930 32.366 1.00 92.81 200 THR A CA 1
ATOM 1648 C C . THR A 1 200 ? -23.553 -12.740 31.827 1.00 92.81 200 THR A C 1
ATOM 1650 O O . THR A 1 200 ? -22.985 -11.898 31.142 1.00 92.81 200 THR A O 1
ATOM 1653 N N . ASP A 1 201 ? -24.833 -12.606 32.189 1.00 91.06 201 ASP A N 1
ATOM 1654 C CA . ASP A 1 201 ? -25.668 -11.467 31.781 1.00 91.06 201 ASP A CA 1
ATOM 1655 C C . ASP A 1 201 ? -25.183 -10.142 32.387 1.00 91.06 201 ASP A C 1
ATOM 1657 O O . ASP A 1 201 ? -25.074 -9.141 31.675 1.00 91.06 201 ASP A O 1
ATOM 1661 N N . ASP A 1 202 ? -24.821 -10.144 33.678 1.00 92.12 202 ASP A N 1
ATOM 1662 C CA . ASP A 1 202 ? -24.205 -8.991 34.348 1.00 92.12 202 ASP A CA 1
ATOM 1663 C C . ASP A 1 202 ? -22.928 -8.575 33.603 1.00 92.12 202 ASP A C 1
ATOM 1665 O O . ASP A 1 202 ? -22.697 -7.392 33.343 1.00 92.12 202 ASP A O 1
ATOM 1669 N N . PHE A 1 203 ? -22.102 -9.553 33.225 1.00 92.62 203 PHE A N 1
ATOM 1670 C CA . PHE A 1 203 ? -20.877 -9.302 32.479 1.00 92.62 203 PHE A CA 1
ATOM 1671 C C . PHE A 1 203 ? -21.150 -8.770 31.067 1.00 92.62 203 PHE A C 1
ATOM 1673 O O . PHE A 1 203 ? -20.500 -7.814 30.652 1.00 92.62 203 PHE A O 1
ATOM 1680 N N . ILE A 1 204 ? -22.127 -9.320 30.339 1.00 89.94 204 ILE A N 1
ATOM 1681 C CA . ILE A 1 204 ? -22.515 -8.839 29.004 1.00 89.94 204 ILE A CA 1
ATOM 1682 C C . ILE A 1 204 ? -22.965 -7.375 29.065 1.00 89.94 204 ILE A C 1
ATOM 1684 O O . ILE A 1 204 ? -22.617 -6.592 28.179 1.00 89.94 204 ILE A O 1
ATOM 1688 N N . LEU A 1 205 ? -23.697 -6.978 30.110 1.00 88.50 205 LEU A N 1
ATOM 1689 C CA . LEU A 1 205 ? -24.046 -5.574 30.335 1.00 88.50 205 LEU A CA 1
ATOM 1690 C C . LEU A 1 205 ? -22.780 -4.712 30.463 1.00 88.50 205 LEU A C 1
ATOM 1692 O O . LEU A 1 205 ? -22.630 -3.729 29.739 1.00 88.50 205 LEU A O 1
ATOM 1696 N N . LEU A 1 206 ? -21.827 -5.099 31.314 1.00 88.25 206 LEU A N 1
ATOM 1697 C CA . LEU A 1 206 ? -20.559 -4.367 31.443 1.00 88.25 206 LEU A CA 1
ATOM 1698 C C . LEU A 1 206 ? -19.757 -4.347 30.137 1.00 88.25 206 LEU A C 1
ATOM 1700 O O . LEU A 1 206 ? -19.180 -3.323 29.778 1.00 88.25 206 LEU A O 1
ATOM 1704 N N . HIS A 1 207 ? -19.758 -5.446 29.391 1.00 86.31 207 HIS A N 1
ATOM 1705 C CA . HIS A 1 207 ? -19.062 -5.552 28.118 1.00 86.31 207 HIS A CA 1
ATOM 1706 C C . HIS A 1 207 ? -19.605 -4.561 27.079 1.00 86.31 207 HIS A C 1
ATOM 1708 O O . HIS A 1 207 ? -18.831 -3.930 26.365 1.00 86.31 207 HIS A O 1
ATOM 1714 N N . LYS A 1 208 ? -20.924 -4.332 27.050 1.00 80.31 208 LYS A N 1
ATOM 1715 C CA . LYS A 1 208 ? -21.538 -3.303 26.193 1.00 80.31 208 LYS A CA 1
ATOM 1716 C C . LYS A 1 208 ? -21.070 -1.886 26.543 1.00 80.31 208 LYS A C 1
ATOM 1718 O O . LYS A 1 208 ? -20.937 -1.058 25.649 1.00 80.31 208 LYS A O 1
ATOM 1723 N N . LEU A 1 209 ? -20.760 -1.612 27.813 1.00 76.56 209 LEU A N 1
ATOM 1724 C CA . LEU A 1 209 ? -20.234 -0.311 28.245 1.00 76.56 209 LEU A CA 1
ATOM 1725 C C . LEU A 1 209 ? -18.768 -0.079 27.839 1.00 76.56 209 LEU A C 1
ATOM 1727 O O . LEU A 1 209 ? -18.354 1.073 27.736 1.00 76.56 209 LEU A O 1
ATOM 1731 N N . LYS A 1 210 ? -17.987 -1.141 27.582 1.00 69.12 210 LYS A N 1
ATOM 1732 C CA . LYS A 1 210 ? -16.558 -1.067 27.210 1.00 69.12 210 LYS A CA 1
ATOM 1733 C C . LYS A 1 210 ? -16.311 -0.266 25.924 1.00 69.12 210 LYS A C 1
ATOM 1735 O O . LYS A 1 210 ? -15.269 0.370 25.798 1.00 69.12 210 LYS A O 1
ATOM 1740 N N . TYR A 1 211 ? -17.237 -0.321 24.967 1.00 58.09 211 TYR A N 1
ATOM 1741 C CA . TYR A 1 211 ? -17.026 0.170 23.598 1.00 58.09 211 TYR A CA 1
ATOM 1742 C C . TYR A 1 211 ? -17.275 1.668 23.395 1.00 58.09 211 TYR A C 1
ATOM 1744 O O . TYR A 1 211 ? -17.081 2.182 22.294 1.00 58.09 211 TYR A O 1
ATOM 1752 N N . HIS A 1 212 ? -17.652 2.396 24.443 1.00 54.75 212 HIS A N 1
ATOM 1753 C CA . HIS A 1 212 ? -17.735 3.850 24.384 1.00 54.75 212 HIS A CA 1
ATOM 1754 C C . HIS A 1 212 ? -16.388 4.440 24.808 1.00 54.75 212 HIS A C 1
ATOM 1756 O O . HIS A 1 212 ? -16.022 4.469 25.981 1.00 54.75 212 HIS A O 1
ATOM 1762 N N . ASN A 1 213 ? -15.610 4.821 23.798 1.00 44.28 213 ASN A N 1
ATOM 1763 C CA . ASN A 1 213 ? -14.209 5.204 23.902 1.00 44.28 213 ASN A CA 1
ATOM 1764 C C . ASN A 1 213 ? -14.056 6.544 24.648 1.00 44.28 213 ASN A C 1
ATOM 1766 O O . ASN A 1 213 ? -14.164 7.614 24.054 1.00 44.28 213 ASN A O 1
ATOM 1770 N N . TYR A 1 214 ? -13.814 6.489 25.957 1.00 50.97 214 TYR A N 1
ATOM 1771 C CA . TYR A 1 214 ? -13.431 7.648 26.762 1.00 50.97 214 TYR A CA 1
ATOM 1772 C C . TYR A 1 214 ? -11.983 7.485 27.232 1.00 50.97 214 TYR A C 1
ATOM 1774 O O . TYR A 1 214 ? -11.726 7.073 28.360 1.00 50.97 214 TYR A O 1
ATOM 1782 N N . ASP A 1 215 ? -11.021 7.857 26.388 1.00 43.06 215 ASP A N 1
ATOM 1783 C CA . ASP A 1 215 ? -9.610 7.976 26.799 1.00 43.06 215 ASP A CA 1
ATOM 1784 C C . ASP A 1 215 ? -9.353 9.228 27.681 1.00 43.06 215 ASP A C 1
ATOM 1786 O O . ASP A 1 215 ? -8.229 9.488 28.104 1.00 43.06 215 ASP A O 1
ATOM 1790 N N . LEU A 1 216 ? -10.393 10.019 27.991 1.00 41.94 216 LEU A N 1
ATOM 1791 C CA . LEU A 1 216 ? -10.278 11.342 28.626 1.00 41.94 216 LEU A CA 1
ATOM 1792 C C . LEU A 1 216 ? -10.494 11.386 30.143 1.00 41.94 216 LEU A C 1
ATOM 1794 O O . LEU A 1 216 ? -10.279 12.437 30.747 1.00 41.94 216 LEU A O 1
ATOM 1798 N N . PHE A 1 217 ? -10.860 10.283 30.793 1.00 44.09 217 PHE A N 1
ATOM 1799 C CA . PHE A 1 217 ? -11.118 10.284 32.237 1.00 44.09 217 PHE A CA 1
ATOM 1800 C C . PHE A 1 217 ? -10.088 9.461 33.013 1.00 44.09 217 PHE A C 1
ATOM 1802 O O . PHE A 1 217 ? -10.387 8.464 33.658 1.00 44.09 217 PHE A O 1
ATOM 1809 N N . HIS A 1 218 ? -8.850 9.958 33.025 1.00 41.22 218 HIS A N 1
ATOM 1810 C CA . HIS A 1 218 ? -7.887 9.678 34.095 1.00 41.22 218 HIS A CA 1
ATOM 1811 C C . HIS A 1 218 ? -7.885 10.808 35.123 1.00 41.22 218 HIS A C 1
ATOM 1813 O O . HIS A 1 218 ? -6.855 11.384 35.469 1.00 41.22 218 HIS A O 1
ATOM 1819 N N . LYS A 1 219 ? -9.067 11.127 35.642 1.00 44.69 219 LYS A N 1
ATOM 1820 C CA . LYS A 1 219 ? -9.163 11.760 36.948 1.00 44.69 219 LYS A CA 1
ATOM 1821 C C . LYS A 1 219 ? -10.035 10.881 37.808 1.00 44.69 219 LYS A C 1
ATOM 1823 O O . LYS A 1 219 ? -11.238 11.084 37.826 1.00 44.69 219 LYS A O 1
ATOM 1828 N N . SER A 1 220 ? -9.426 10.009 38.595 1.00 45.44 220 SER A N 1
ATOM 1829 C CA . SER A 1 220 ? -9.858 9.972 39.982 1.00 45.44 220 SER A CA 1
ATOM 1830 C C . SER A 1 220 ? -8.892 9.229 40.891 1.00 45.44 220 SER A C 1
ATOM 1832 O O . SER A 1 220 ? -8.737 8.018 40.850 1.00 45.44 220 SER A O 1
ATOM 1834 N N . TYR A 1 221 ? -8.353 9.981 41.845 1.00 51.97 221 TYR A N 1
ATOM 1835 C CA . TYR A 1 221 ? -7.950 9.486 43.160 1.00 51.97 221 TYR A CA 1
ATOM 1836 C C . TYR A 1 221 ? -9.185 9.067 43.994 1.00 51.97 221 TYR A C 1
ATOM 1838 O O . TYR A 1 221 ? -9.229 9.317 45.198 1.00 51.97 221 TYR A O 1
ATOM 1846 N N . GLN A 1 222 ? -10.242 8.545 43.354 1.00 60.34 222 GLN A N 1
ATOM 1847 C CA . GLN A 1 222 ? -11.489 8.207 44.033 1.00 60.34 222 GLN A CA 1
ATOM 1848 C C . GLN A 1 222 ? -11.331 6.868 44.733 1.00 60.34 222 GLN A C 1
ATOM 1850 O O . GLN A 1 222 ? -10.869 5.890 44.152 1.00 60.34 222 GLN A O 1
ATOM 1855 N N . THR A 1 223 ? -11.746 6.826 45.991 1.00 65.44 223 THR A N 1
ATOM 1856 C CA . THR A 1 223 ? -11.811 5.580 46.749 1.00 65.44 223 THR A CA 1
ATOM 1857 C C . THR A 1 223 ? -13.059 4.785 46.366 1.00 65.44 223 THR A C 1
ATOM 1859 O O . THR A 1 223 ? -14.063 5.359 45.937 1.00 65.44 223 THR A O 1
ATOM 1862 N N . LEU A 1 224 ? -13.046 3.469 46.613 1.00 68.38 224 LEU A N 1
ATOM 1863 C CA . LEU A 1 224 ? -14.212 2.591 46.439 1.00 68.38 224 LEU A CA 1
ATOM 1864 C C . LEU A 1 224 ? -15.495 3.182 47.047 1.00 68.38 224 LEU A C 1
ATOM 1866 O O . LEU A 1 224 ? -16.569 3.072 46.463 1.00 68.38 224 LEU A O 1
ATOM 1870 N N . GLU A 1 225 ? -15.393 3.812 48.218 1.00 69.25 225 GLU A N 1
ATOM 1871 C CA . GLU A 1 225 ? -16.538 4.403 48.917 1.00 69.25 225 GLU A CA 1
ATOM 1872 C C . GLU A 1 225 ? -17.070 5.662 48.219 1.00 69.25 225 GLU A C 1
ATOM 1874 O O . GLU A 1 225 ? -18.283 5.858 48.151 1.00 69.25 225 GLU A O 1
ATOM 1879 N N . GLN A 1 226 ? -16.195 6.474 47.618 1.00 70.50 226 GLN A N 1
ATOM 1880 C CA . GLN A 1 226 ? -16.606 7.625 46.808 1.00 70.50 226 GLN A CA 1
ATOM 1881 C C . GLN A 1 226 ? -17.302 7.175 45.519 1.00 70.50 226 GLN A C 1
ATOM 1883 O O . GLN A 1 226 ? -18.377 7.683 45.197 1.00 70.50 226 GLN A O 1
ATOM 1888 N N . THR A 1 227 ? -16.754 6.170 44.830 1.00 71.00 227 THR A N 1
ATOM 1889 C CA . THR A 1 227 ? -17.357 5.614 43.609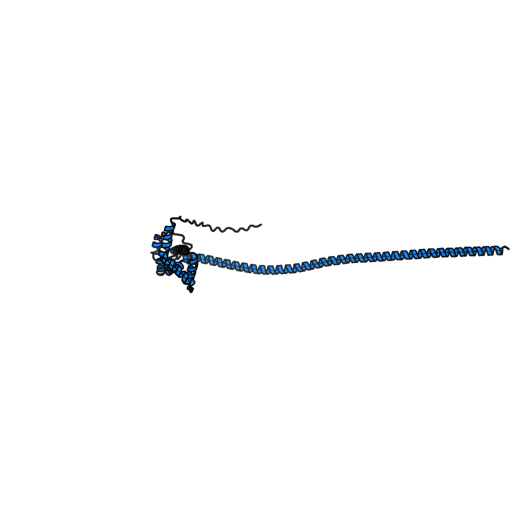 1.00 71.00 227 THR A CA 1
ATOM 1890 C C . THR A 1 227 ? -18.693 4.917 43.905 1.00 71.00 227 THR A C 1
ATOM 1892 O O . THR A 1 227 ? -19.660 5.075 43.162 1.00 71.00 227 THR A O 1
ATOM 1895 N N . LYS A 1 228 ? -18.812 4.205 45.038 1.00 71.38 228 LYS A N 1
ATOM 1896 C CA . LYS A 1 228 ? -20.093 3.638 45.507 1.00 71.38 228 LYS A CA 1
ATOM 1897 C C . LYS A 1 228 ? -21.130 4.719 45.813 1.00 71.38 228 LYS A C 1
ATOM 1899 O O . LYS A 1 228 ? -22.300 4.546 45.472 1.00 71.38 228 LYS A O 1
ATOM 1904 N N . ALA A 1 229 ? -20.732 5.807 46.473 1.00 73.00 229 ALA A N 1
ATOM 1905 C CA . ALA A 1 229 ? -21.638 6.903 46.806 1.00 73.00 229 ALA A CA 1
ATOM 1906 C C . ALA A 1 229 ? -22.189 7.582 45.543 1.00 73.00 229 ALA A C 1
ATOM 1908 O O . ALA A 1 229 ? -23.388 7.841 45.465 1.00 73.00 229 ALA A O 1
ATOM 1909 N N . GLN A 1 230 ? -21.344 7.783 44.528 1.00 71.00 230 GLN A N 1
ATOM 1910 C CA . GLN A 1 230 ? -21.756 8.317 43.227 1.00 71.00 230 GLN A CA 1
ATOM 1911 C C . GLN A 1 230 ? -22.728 7.381 42.495 1.00 71.00 230 GLN A C 1
ATOM 1913 O O . GLN A 1 230 ? -23.711 7.851 41.926 1.00 71.00 230 GLN A O 1
ATOM 1918 N N . LEU A 1 231 ? -22.521 6.060 42.564 1.00 74.75 231 LEU A N 1
ATOM 1919 C CA . LEU A 1 231 ? -23.373 5.079 41.871 1.00 74.75 231 LEU A CA 1
ATOM 1920 C C . LEU A 1 231 ? -24.761 4.954 42.515 1.00 74.75 231 LEU A C 1
ATOM 1922 O O . LEU A 1 231 ? -25.717 4.470 41.909 1.00 74.75 231 LEU A O 1
ATOM 1926 N N . ASN A 1 232 ? -24.875 5.385 43.770 1.00 72.94 232 ASN A N 1
ATOM 1927 C CA . ASN A 1 232 ? -26.141 5.499 44.481 1.00 72.94 232 ASN A CA 1
ATOM 1928 C C . ASN A 1 232 ? -26.886 6.814 44.201 1.00 72.94 232 ASN A C 1
ATOM 1930 O O . ASN A 1 232 ? -28.007 6.966 44.687 1.00 72.94 232 ASN A O 1
ATOM 1934 N N . GLY A 1 233 ? -26.298 7.732 43.427 1.00 69.50 233 GLY A N 1
ATOM 1935 C CA . GLY A 1 233 ? -26.948 8.952 42.959 1.00 69.50 233 GLY A CA 1
ATOM 1936 C C . GLY A 1 233 ? -28.091 8.699 41.960 1.00 69.50 233 GLY A C 1
ATOM 1937 O O . GLY A 1 233 ? -28.393 7.551 41.619 1.00 69.50 233 GLY A O 1
ATOM 1938 N N . PRO A 1 234 ? -28.764 9.765 41.492 1.00 67.81 234 PRO A N 1
ATOM 1939 C CA . PRO A 1 234 ? -29.870 9.644 40.549 1.00 67.81 234 PRO A CA 1
ATOM 1940 C C . PRO A 1 234 ? -29.381 9.109 39.193 1.00 67.81 234 PRO A C 1
ATOM 1942 O O . PRO A 1 234 ? -28.665 9.790 38.465 1.00 67.81 234 PRO A O 1
ATOM 1945 N N . LEU A 1 235 ? -29.802 7.889 38.855 1.00 69.38 235 LEU A N 1
ATOM 1946 C CA . LEU A 1 235 ? -29.630 7.264 37.541 1.00 69.38 235 LEU A CA 1
ATOM 1947 C C . LEU A 1 235 ? -30.980 7.232 36.816 1.00 69.38 235 LEU A C 1
ATOM 1949 O O . LEU A 1 235 ? -32.018 7.026 37.453 1.00 69.38 235 LEU A O 1
ATOM 1953 N N . SER A 1 236 ? -30.973 7.398 35.491 1.00 68.81 236 SER A N 1
ATOM 1954 C CA . SER A 1 236 ? -32.164 7.150 34.669 1.00 68.81 236 SER A CA 1
ATOM 1955 C C . SER A 1 236 ? -32.596 5.683 34.767 1.00 68.81 236 SER A C 1
ATOM 1957 O O . SER A 1 236 ? -31.784 4.812 35.088 1.00 68.81 236 SER A O 1
ATOM 1959 N N . GLU A 1 237 ? -33.876 5.400 34.508 1.00 70.94 237 GLU A N 1
ATOM 1960 C CA . GLU A 1 237 ? -34.448 4.052 34.667 1.00 70.94 237 GLU A CA 1
ATOM 1961 C C . GLU A 1 237 ? -33.657 2.996 33.881 1.00 70.94 237 GLU A C 1
ATOM 1963 O O . GLU A 1 237 ? -33.273 1.967 34.435 1.00 70.94 237 GLU A O 1
ATOM 1968 N N . ASP A 1 238 ? -33.288 3.329 32.644 1.00 66.56 238 ASP A N 1
ATOM 1969 C CA . ASP A 1 238 ? -32.521 2.465 31.743 1.00 66.56 238 ASP A CA 1
ATOM 1970 C C . ASP A 1 238 ? -31.089 2.191 32.231 1.00 66.56 238 ASP A C 1
ATOM 1972 O O . ASP A 1 238 ? -30.470 1.207 31.836 1.00 66.56 238 ASP A O 1
ATOM 1976 N N . MET A 1 239 ? -30.548 3.039 33.112 1.00 73.00 239 MET A N 1
ATOM 1977 C CA . MET A 1 239 ? -29.182 2.912 33.633 1.00 73.00 239 MET A CA 1
ATOM 1978 C C . MET A 1 239 ? -29.117 2.131 34.949 1.00 73.00 239 MET A C 1
ATOM 1980 O O . MET A 1 239 ? -28.044 1.662 35.338 1.00 73.00 239 MET A O 1
ATOM 1984 N N . LYS A 1 240 ? -30.252 1.928 35.632 1.00 80.19 240 LYS A N 1
ATOM 1985 C CA . LYS A 1 240 ? -30.305 1.182 36.902 1.00 80.19 240 LYS A CA 1
ATOM 1986 C C . LYS A 1 240 ? -29.874 -0.275 36.750 1.00 80.19 240 LYS A C 1
ATOM 1988 O O . LYS A 1 240 ? -29.328 -0.838 37.700 1.00 80.19 240 LYS A O 1
ATOM 1993 N N . ILE A 1 241 ? -30.052 -0.859 35.563 1.00 81.81 241 ILE A N 1
ATOM 1994 C CA . ILE A 1 241 ? -29.652 -2.241 35.258 1.00 81.81 241 ILE A CA 1
ATOM 1995 C C . ILE A 1 241 ? -28.143 -2.467 35.438 1.00 81.81 241 ILE A C 1
ATOM 1997 O O . ILE A 1 241 ? -27.725 -3.560 35.805 1.00 81.81 241 ILE A O 1
ATOM 2001 N N . TYR A 1 242 ? -27.320 -1.427 35.259 1.00 83.56 242 TYR A N 1
ATOM 2002 C CA . TYR A 1 242 ? -25.863 -1.525 35.389 1.00 83.56 242 TYR A CA 1
ATOM 2003 C C . TYR A 1 242 ? -25.376 -1.447 36.836 1.00 83.56 242 TYR A C 1
ATOM 2005 O O . TYR A 1 242 ? -24.230 -1.791 37.115 1.00 83.56 242 TYR A O 1
ATOM 2013 N N . LYS A 1 243 ? -26.225 -1.027 37.782 1.00 84.56 243 LYS A N 1
ATOM 2014 C CA . LYS A 1 243 ? -25.814 -0.749 39.163 1.00 84.56 243 LYS A CA 1
ATOM 2015 C C . LYS A 1 243 ? -25.207 -1.968 39.857 1.00 84.56 243 LYS A C 1
ATOM 2017 O O . LYS A 1 243 ? -24.130 -1.877 40.443 1.00 84.56 243 LYS A O 1
ATOM 2022 N N . VAL A 1 244 ? -25.895 -3.106 39.804 1.00 87.25 244 VAL A N 1
ATOM 2023 C CA . VAL A 1 244 ? -25.432 -4.342 40.452 1.00 87.25 244 VAL A CA 1
ATOM 2024 C C . VAL A 1 244 ? -24.159 -4.884 39.783 1.00 87.25 244 VAL A C 1
ATOM 2026 O O . VAL A 1 244 ? -23.184 -5.100 40.511 1.00 87.25 244 VAL A O 1
ATOM 2029 N N . PRO A 1 245 ? -24.096 -5.028 38.442 1.00 89.44 245 PRO A N 1
ATOM 2030 C CA . PRO A 1 245 ? -22.867 -5.415 37.751 1.00 89.44 245 PRO A CA 1
ATOM 2031 C C . PRO A 1 245 ? -21.670 -4.511 38.078 1.00 89.44 245 PRO A C 1
ATOM 2033 O O . PRO A 1 245 ? -20.592 -5.005 38.414 1.00 89.44 245 PRO A O 1
ATOM 2036 N N . LEU A 1 246 ? -21.862 -3.187 38.062 1.00 88.06 246 LEU A N 1
ATOM 2037 C CA . LEU A 1 246 ? -20.806 -2.214 38.350 1.00 88.06 246 LEU A CA 1
ATOM 2038 C C . LEU A 1 246 ? -20.270 -2.349 39.777 1.00 88.06 246 LEU A C 1
ATOM 2040 O O . LEU A 1 246 ? -19.059 -2.332 39.976 1.00 88.06 246 LEU A O 1
ATOM 2044 N N . LEU A 1 247 ? -21.137 -2.549 40.774 1.00 86.94 247 LEU A N 1
ATOM 2045 C CA . LEU A 1 247 ? -20.694 -2.767 42.155 1.00 86.94 247 LEU A CA 1
ATOM 2046 C C . LEU A 1 247 ? -19.830 -4.024 42.297 1.00 86.94 247 LEU A C 1
ATOM 2048 O O . LEU A 1 247 ? -18.840 -3.998 43.031 1.00 86.94 247 LEU A O 1
ATOM 2052 N N . LYS A 1 248 ? -20.185 -5.115 41.610 1.00 89.19 248 LYS A N 1
ATOM 2053 C CA . LYS A 1 248 ? -19.390 -6.353 41.611 1.00 89.19 248 LYS A CA 1
ATOM 2054 C C . LYS A 1 248 ? -18.025 -6.130 40.953 1.00 89.19 248 LYS A C 1
ATOM 2056 O O . LYS A 1 248 ? -17.008 -6.491 41.540 1.00 89.19 248 LYS A O 1
ATOM 2061 N N . ALA A 1 249 ? -17.988 -5.456 39.802 1.00 87.94 249 ALA A N 1
ATOM 2062 C CA . ALA A 1 249 ? -16.741 -5.109 39.120 1.00 87.94 249 ALA A CA 1
ATOM 2063 C C . ALA A 1 249 ? -15.829 -4.218 39.984 1.00 87.94 249 ALA A C 1
ATOM 2065 O O . ALA A 1 249 ? -14.650 -4.524 40.161 1.00 87.94 249 ALA A O 1
ATOM 2066 N N . LEU A 1 250 ? -16.380 -3.165 40.597 1.00 86.00 250 LEU A N 1
ATOM 2067 C CA . LEU A 1 250 ? -15.634 -2.257 41.474 1.00 86.00 250 LEU A CA 1
ATOM 2068 C C . LEU A 1 250 ? -15.053 -2.985 42.694 1.00 86.00 250 LEU A C 1
ATOM 2070 O O . LEU A 1 250 ? -13.902 -2.746 43.054 1.00 86.00 250 LEU A O 1
ATOM 2074 N N . LYS A 1 251 ? -15.797 -3.916 43.310 1.00 85.94 251 LYS A N 1
ATOM 2075 C CA . LYS A 1 251 ? -15.270 -4.747 44.409 1.00 85.94 251 LYS A CA 1
ATOM 2076 C C . LYS A 1 251 ? -14.025 -5.529 43.991 1.00 85.94 251 LYS A C 1
ATOM 2078 O O . LYS A 1 251 ? -13.096 -5.626 44.785 1.00 85.94 251 LYS A O 1
ATOM 2083 N N . VAL A 1 252 ? -13.986 -6.065 42.770 1.00 85.62 252 VAL A N 1
ATOM 2084 C CA . VAL A 1 252 ? -12.806 -6.780 42.260 1.00 85.62 252 VAL A CA 1
ATOM 2085 C C . VAL A 1 252 ? -11.634 -5.829 42.057 1.00 85.62 252 VAL A C 1
ATOM 2087 O O . VAL A 1 252 ? -10.528 -6.143 42.494 1.00 85.62 252 VAL A O 1
ATOM 2090 N N . VAL A 1 253 ? -11.871 -4.670 41.436 1.00 83.31 253 VAL A N 1
ATOM 2091 C CA . VAL A 1 253 ? -10.822 -3.675 41.166 1.00 83.31 253 VAL A CA 1
ATOM 2092 C C . VAL A 1 253 ? -10.189 -3.195 42.476 1.00 83.31 253 VAL A C 1
ATOM 2094 O O . VAL A 1 253 ? -9.001 -3.416 42.703 1.00 83.31 253 VAL A O 1
ATOM 2097 N N . PHE A 1 254 ? -10.988 -2.665 43.400 1.00 78.06 254 PHE A N 1
ATOM 2098 C CA . PHE A 1 254 ? -10.488 -2.127 44.670 1.00 78.06 254 PHE A CA 1
ATOM 2099 C C . PHE A 1 254 ? -10.088 -3.213 45.686 1.00 78.06 25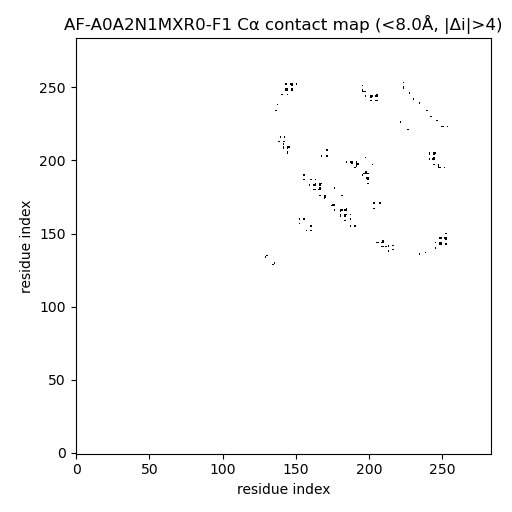4 PHE A C 1
ATOM 2101 O O . PHE A 1 254 ? -9.203 -3.004 46.513 1.00 78.06 254 PHE A O 1
ATOM 2108 N N . GLY A 1 255 ? -10.691 -4.404 45.620 1.00 70.75 255 GLY A N 1
ATOM 2109 C CA . GLY A 1 255 ? -10.268 -5.561 46.415 1.00 70.75 255 GLY A CA 1
ATOM 2110 C C . GLY A 1 255 ? -8.915 -6.121 45.969 1.00 70.75 255 GLY A C 1
ATOM 2111 O O . GLY A 1 255 ? -8.179 -6.672 46.783 1.00 70.75 255 GLY A O 1
ATOM 2112 N N . SER A 1 256 ? -8.552 -5.945 44.693 1.00 56.94 256 SER A N 1
ATOM 2113 C CA . SER A 1 256 ? -7.230 -6.310 44.174 1.00 56.94 256 SER A CA 1
ATOM 2114 C C . SER A 1 256 ? -6.139 -5.304 44.549 1.00 56.94 256 SER A C 1
ATOM 2116 O O . SER A 1 256 ? -5.013 -5.714 44.824 1.00 56.94 256 SER A O 1
ATOM 2118 N N . GLU A 1 257 ? -6.477 -4.017 44.675 1.00 49.12 257 GLU A N 1
ATOM 2119 C CA . GLU A 1 257 ? -5.561 -2.989 45.187 1.00 49.12 257 GLU A CA 1
ATOM 2120 C C . GLU A 1 257 ? -5.190 -3.212 46.659 1.00 49.12 257 GLU A C 1
ATOM 2122 O O . GLU A 1 257 ? -4.054 -2.953 47.040 1.00 49.12 257 GLU A O 1
ATOM 2127 N N . ALA A 1 258 ? -6.081 -3.773 47.483 1.00 40.62 258 ALA A N 1
ATOM 2128 C CA . ALA A 1 258 ? -5.754 -4.142 48.866 1.00 40.62 258 ALA A CA 1
ATOM 2129 C C . ALA A 1 258 ? -4.748 -5.309 48.972 1.00 40.62 258 ALA A C 1
ATOM 2131 O O . ALA A 1 258 ? -4.073 -5.445 49.989 1.00 40.62 258 ALA A O 1
ATOM 2132 N N . VAL A 1 259 ? -4.623 -6.134 47.926 1.00 39.59 259 VAL A N 1
ATOM 2133 C CA . VAL A 1 259 ? -3.622 -7.214 47.831 1.00 39.59 259 VAL A CA 1
ATOM 2134 C C . VAL A 1 259 ? -2.324 -6.710 47.181 1.00 39.59 259 VAL A C 1
ATOM 2136 O O . VAL A 1 259 ? -1.242 -7.201 47.498 1.00 39.59 259 VAL A O 1
ATOM 2139 N N . LEU A 1 260 ? -2.408 -5.693 46.317 1.00 35.44 260 LEU A N 1
ATOM 2140 C CA . LEU A 1 260 ? -1.261 -5.062 45.653 1.00 35.44 260 LEU A CA 1
ATOM 2141 C C . LEU A 1 260 ? -0.652 -3.888 46.439 1.00 35.44 260 LEU A C 1
ATOM 2143 O O . LEU A 1 260 ? 0.479 -3.508 46.162 1.00 35.44 260 LEU A O 1
ATOM 2147 N N . SER A 1 261 ? -1.316 -3.356 47.470 1.00 32.59 261 SER A N 1
ATOM 2148 C CA . SER A 1 261 ? -0.766 -2.301 48.342 1.00 32.59 261 SER A CA 1
ATOM 2149 C C . SER A 1 261 ? 0.388 -2.775 49.240 1.00 32.59 261 SER A C 1
ATOM 2151 O O . SER A 1 261 ? 1.049 -1.956 49.876 1.00 32.59 261 SER A O 1
ATOM 2153 N N . GLY A 1 262 ? 0.694 -4.080 49.236 1.00 33.97 262 GLY A N 1
ATOM 2154 C CA . GLY A 1 262 ? 1.955 -4.637 49.738 1.00 33.97 262 GLY A CA 1
ATOM 2155 C C . GLY A 1 262 ? 3.129 -4.561 48.748 1.00 33.97 262 GLY A C 1
ATOM 2156 O O . GLY A 1 262 ? 4.260 -4.834 49.137 1.00 33.97 262 GLY A O 1
ATOM 2157 N N . PHE A 1 263 ? 2.894 -4.178 47.488 1.00 31.30 263 PHE A N 1
ATOM 2158 C CA . PHE A 1 263 ? 3.904 -4.077 46.434 1.00 31.30 263 PHE A CA 1
ATOM 2159 C C . PHE A 1 263 ? 3.664 -2.833 45.555 1.00 31.30 263 PHE A C 1
ATOM 2161 O O . PHE A 1 263 ? 3.109 -2.913 44.468 1.00 31.30 263 PHE A O 1
ATOM 2168 N N . TYR A 1 264 ? 4.180 -1.697 46.037 1.00 26.95 264 TYR A N 1
ATOM 2169 C CA . TYR A 1 264 ? 4.398 -0.413 45.348 1.00 26.95 264 TYR A CA 1
ATOM 2170 C C . TYR A 1 264 ? 3.182 0.409 44.856 1.00 26.95 264 TYR A C 1
ATOM 2172 O O . TYR A 1 264 ? 2.333 -0.082 44.116 1.00 26.95 264 TYR A O 1
ATOM 2180 N N . PRO A 1 265 ? 3.162 1.733 45.127 1.00 29.08 265 PRO A N 1
ATOM 2181 C CA . PRO A 1 265 ? 2.363 2.667 44.346 1.00 29.08 265 PRO A CA 1
ATOM 2182 C C . PRO A 1 265 ? 3.014 2.826 42.967 1.00 29.08 265 PRO A C 1
ATOM 2184 O O . PRO A 1 265 ? 4.124 3.347 42.848 1.00 29.08 265 PRO A O 1
ATOM 2187 N N . VAL A 1 266 ? 2.340 2.383 41.907 1.00 27.38 266 VAL A N 1
ATOM 2188 C CA . VAL A 1 266 ? 2.784 2.671 40.540 1.00 27.38 266 VAL A CA 1
ATOM 2189 C C . VAL A 1 266 ? 2.397 4.112 40.211 1.00 27.38 266 VAL A C 1
ATOM 2191 O O . VAL A 1 266 ? 1.305 4.396 39.726 1.00 27.38 266 VAL A O 1
ATOM 2194 N N . SER A 1 267 ? 3.310 5.048 40.463 1.00 28.00 267 SER A N 1
ATOM 2195 C CA . SER A 1 267 ? 3.305 6.339 39.781 1.00 28.00 267 SER A CA 1
ATOM 2196 C C . SER A 1 267 ? 3.728 6.118 38.328 1.00 28.00 267 SER A C 1
ATOM 2198 O O . SER A 1 267 ? 4.920 6.116 38.022 1.00 28.00 267 SER A O 1
ATOM 2200 N N . VAL A 1 268 ? 2.766 5.924 37.424 1.00 27.84 268 VAL A N 1
ATOM 2201 C CA . VAL A 1 268 ? 3.015 6.129 35.991 1.00 27.84 268 VAL A CA 1
ATOM 2202 C C . VAL A 1 268 ? 2.999 7.636 35.753 1.00 27.84 268 VAL A C 1
ATOM 2204 O O . VAL A 1 268 ? 1.936 8.247 35.658 1.00 27.84 268 VAL A O 1
ATOM 2207 N N . SER A 1 269 ? 4.178 8.257 35.690 1.00 25.05 269 SER A N 1
ATOM 2208 C CA . SER A 1 269 ? 4.289 9.578 35.082 1.00 25.05 269 SER A CA 1
ATOM 2209 C C . SER A 1 269 ? 4.031 9.422 33.585 1.00 25.05 269 SER A C 1
ATOM 2211 O O . SER A 1 269 ? 4.789 8.784 32.854 1.00 25.05 269 SER A O 1
ATOM 2213 N N . VAL A 1 270 ? 2.924 9.984 33.109 1.00 28.73 270 VAL A N 1
ATOM 2214 C CA . VAL A 1 270 ? 2.722 10.157 31.673 1.00 28.73 270 VAL A CA 1
ATOM 2215 C C . VAL A 1 270 ? 3.601 11.330 31.260 1.00 28.73 270 VAL A C 1
ATOM 2217 O O . VAL A 1 270 ? 3.274 12.487 31.513 1.00 28.73 270 VAL A O 1
ATOM 2220 N N . ASN A 1 271 ? 4.747 11.025 30.652 1.00 24.06 271 ASN A N 1
ATOM 2221 C CA . ASN A 1 271 ? 5.477 11.990 29.840 1.00 24.06 271 ASN A CA 1
ATOM 2222 C C . ASN A 1 271 ? 4.548 12.424 28.698 1.00 24.06 271 ASN A C 1
ATOM 2224 O O . ASN A 1 271 ? 4.368 11.705 27.716 1.00 24.06 271 ASN A O 1
ATOM 2228 N N . SER A 1 272 ? 3.949 13.605 28.825 1.00 34.34 272 SER A N 1
ATOM 2229 C CA . SER A 1 272 ? 3.356 14.328 27.706 1.00 34.34 272 SER A CA 1
ATOM 2230 C C . SER A 1 272 ? 4.485 14.745 26.762 1.00 34.34 272 SER A C 1
ATOM 2232 O O . SER A 1 272 ? 5.142 15.763 26.974 1.00 34.34 272 SER A O 1
ATOM 2234 N N . GLY A 1 273 ? 4.754 13.917 25.756 1.00 24.61 273 GLY A N 1
ATOM 2235 C CA . GLY A 1 273 ? 5.849 14.120 24.816 1.00 24.61 273 GLY A CA 1
ATOM 2236 C C . GLY A 1 273 ? 5.583 13.443 23.481 1.00 24.61 273 GLY A C 1
ATOM 2237 O O . GLY A 1 273 ? 6.336 12.563 23.078 1.00 24.61 273 GLY A O 1
ATOM 2238 N N . TRP A 1 274 ? 4.533 13.861 22.774 1.00 25.64 274 TRP A N 1
ATOM 2239 C CA . TRP A 1 274 ? 4.456 13.648 21.328 1.00 25.64 274 TRP A CA 1
ATOM 2240 C C . TRP A 1 274 ? 5.431 14.617 20.651 1.00 25.64 274 TRP A C 1
ATOM 2242 O O . TRP A 1 274 ? 5.056 15.686 20.178 1.00 25.64 274 TRP A O 1
ATOM 2252 N N . ASN A 1 275 ? 6.716 14.259 20.661 1.00 25.05 275 ASN A N 1
ATOM 2253 C CA . ASN A 1 275 ? 7.716 14.874 19.798 1.00 25.05 275 ASN A CA 1
ATOM 2254 C C . ASN A 1 275 ? 7.491 14.352 18.374 1.00 25.05 275 ASN A C 1
ATOM 2256 O O . ASN A 1 275 ? 7.874 13.228 18.053 1.00 25.05 275 ASN A O 1
ATOM 2260 N N . TYR A 1 276 ? 6.900 15.181 17.513 1.00 28.80 276 TYR A N 1
ATOM 2261 C CA . TYR A 1 276 ? 7.081 15.051 16.070 1.00 28.80 276 TYR A CA 1
ATOM 2262 C C . TYR A 1 276 ? 8.559 15.328 15.769 1.00 28.80 276 TYR A C 1
ATOM 2264 O O . TYR A 1 276 ? 8.994 16.477 15.708 1.00 28.80 276 TYR A O 1
ATOM 2272 N N . GLN A 1 277 ? 9.361 14.268 15.648 1.00 28.53 277 GLN A N 1
ATOM 2273 C CA . GLN A 1 277 ? 10.713 14.390 15.123 1.00 28.53 277 GLN A CA 1
ATOM 2274 C C . GLN A 1 277 ? 10.643 14.746 13.637 1.00 28.53 277 GLN A C 1
ATOM 2276 O O . GLN A 1 277 ? 10.084 14.018 12.818 1.00 28.53 277 GLN A O 1
ATOM 2281 N N . ASN A 1 278 ? 11.230 15.900 13.330 1.00 27.91 278 ASN A N 1
ATOM 2282 C CA . ASN A 1 278 ? 11.570 16.363 11.997 1.00 27.91 278 ASN A CA 1
ATOM 2283 C C . ASN A 1 278 ? 12.358 15.286 11.237 1.00 27.91 278 ASN A C 1
ATOM 2285 O O . ASN A 1 278 ? 13.493 14.976 11.595 1.00 27.91 278 ASN A O 1
ATOM 2289 N N . TYR A 1 279 ? 11.791 14.782 10.143 1.00 29.33 279 TYR A N 1
ATOM 2290 C CA . TYR A 1 279 ? 12.569 14.184 9.064 1.00 29.33 279 TYR A CA 1
ATOM 2291 C C . TYR A 1 279 ? 13.169 15.323 8.232 1.00 29.33 279 TYR A C 1
ATOM 2293 O O . TYR A 1 279 ? 12.519 15.848 7.331 1.00 29.33 279 TYR A O 1
ATOM 2301 N N . GLN A 1 280 ? 14.401 15.728 8.545 1.00 30.84 280 GLN A N 1
ATOM 2302 C CA . GLN A 1 280 ? 15.254 16.392 7.562 1.00 30.84 280 GLN A CA 1
ATOM 2303 C C . GLN A 1 280 ? 16.140 15.331 6.915 1.00 30.84 280 GLN A C 1
ATOM 2305 O O . GLN A 1 280 ? 16.924 14.653 7.578 1.00 30.84 280 GLN A O 1
ATOM 2310 N N . PHE A 1 281 ? 15.929 15.162 5.614 1.00 29.73 281 PHE A N 1
ATOM 2311 C CA . PHE A 1 281 ? 16.767 14.380 4.723 1.00 29.73 281 PHE A CA 1
ATOM 2312 C C . PHE A 1 281 ? 18.176 14.986 4.680 1.00 29.73 281 PHE A C 1
ATOM 2314 O O . PHE A 1 281 ? 18.333 16.203 4.596 1.00 29.73 281 PHE A O 1
ATOM 2321 N N . PHE A 1 282 ? 19.186 14.121 4.748 1.00 30.66 282 PHE A N 1
ATOM 2322 C CA . PHE A 1 282 ? 20.561 14.460 4.406 1.00 30.66 282 PHE A CA 1
ATOM 2323 C C . PHE A 1 282 ? 20.665 14.578 2.882 1.00 30.66 282 PHE A C 1
ATOM 2325 O O . PHE A 1 282 ? 20.492 13.577 2.188 1.00 30.66 282 PHE A O 1
ATOM 2332 N N . ASP A 1 283 ? 20.968 15.775 2.384 1.00 31.72 283 ASP A N 1
ATOM 2333 C CA . ASP A 1 283 ? 21.555 15.937 1.055 1.00 31.72 283 ASP A CA 1
ATOM 2334 C C . ASP A 1 283 ? 23.042 15.556 1.130 1.00 31.72 283 ASP A C 1
ATOM 2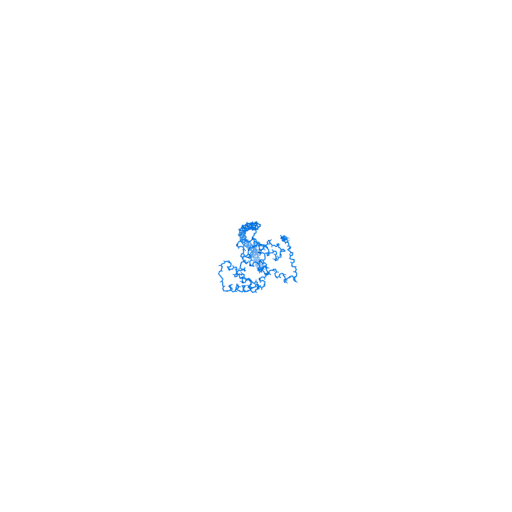336 O O . ASP A 1 283 ? 23.779 16.006 2.014 1.00 31.72 283 ASP A O 1
ATOM 2340 N N . SER A 1 284 ? 23.449 14.679 0.212 1.00 42.47 284 SER A N 1
ATOM 2341 C CA . SER A 1 284 ? 24.830 14.363 -0.176 1.00 42.47 284 SER A CA 1
ATOM 2342 C C . SER A 1 284 ? 24.967 14.684 -1.654 1.00 42.47 284 SER A C 1
ATOM 2344 O O . SER A 1 284 ? 24.042 14.286 -2.398 1.00 42.47 284 SER A O 1
#

Solvent-accessible surface area (backbone atoms only — not comparable to full-atom values): 16267 Å² total; per-residue (Å²): 127,67,71,63,59,54,52,55,56,47,52,55,49,49,55,52,49,52,54,51,52,51,52,51,47,52,54,49,51,54,53,51,51,54,51,50,52,51,52,50,52,50,49,53,51,50,52,53,51,51,54,50,52,53,51,53,50,53,53,50,54,49,54,52,50,53,53,52,52,54,52,52,51,53,51,52,53,50,51,52,51,53,53,53,49,53,56,53,51,52,52,52,51,56,53,52,52,52,50,53,54,50,52,55,53,50,55,54,49,51,55,51,52,51,53,50,50,54,54,48,55,49,51,53,50,53,53,52,51,50,46,72,78,54,63,58,97,55,53,82,50,34,53,53,46,48,52,33,51,55,54,46,31,63,73,70,30,66,68,60,33,54,51,22,51,52,33,47,54,35,52,77,68,71,43,87,75,52,73,67,31,49,52,32,43,51,54,50,29,52,51,31,40,78,75,55,76,35,52,54,66,43,48,52,56,52,56,66,47,54,77,63,85,67,92,79,68,88,76,70,100,66,48,69,66,56,56,50,55,59,70,70,46,98,65,58,80,89,54,53,75,50,50,65,41,49,53,46,43,49,48,53,50,55,55,46,46,70,68,39,68,84,61,70,86,82,80,77,79,79,79,88,67,90,72,84,75,80,87,75,80,82,87,128

Organism: NCBI:txid588596

Sequence (284 aa):
MDNFREVLNFEEKCVVLDNQIESQKWISEDFLEDMSNNINDQQIMSDNITNTYEMVEEQTLTKETVSHINNDQQINEFVSNVGKMRVSITKTYEMLEEQTKLTKKIISFVNKVIDQNTRLNKLEEDIFQIYQTNPHPLADYMGWVRIFINLLSTRFGKKQWVDAEHAIDFLVSGISLTDYERNSIEKLGAFLHDHIEMSTDDFILLHKLKYHNYDLFHKSYQTLEQTKAQLNGPLSEDMKIYKVPLLKALKVVFGSEAVLSGFYPVSVSVNSGWNYQNYQFFDS